Protein AF-A0A397C3E9-F1 (afdb_monomer_lite)

InterPro domains:
  IPR001559 Phosphotriesterase [PF02126] (66-170)
  IPR032466 Metal-dependent hydrolase [SSF51556] (46-168)

Organism: Aphanomyces astaci (NCBI:txid112090)

Structure (mmCIF, N/CA/C/O backbone):
data_AF-A0A397C3E9-F1
#
_entry.id   AF-A0A397C3E9-F1
#
loop_
_atom_site.group_PDB
_atom_site.id
_atom_site.type_symbol
_atom_site.label_atom_id
_atom_site.label_alt_id
_atom_site.label_comp_id
_atom_site.label_asym_id
_atom_site.label_entity_id
_atom_site.label_seq_id
_atom_site.pdbx_PDB_ins_code
_atom_site.Cartn_x
_atom_site.Cartn_y
_atom_site.Cartn_z
_atom_site.occupancy
_atom_site.B_iso_or_equiv
_atom_site.auth_seq_id
_atom_s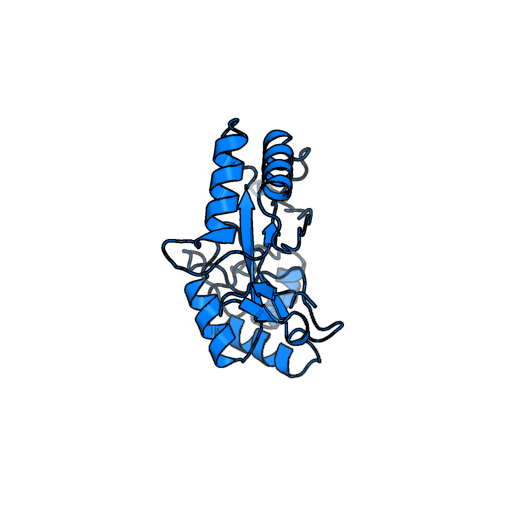ite.auth_comp_id
_atom_site.auth_asym_id
_atom_site.auth_atom_id
_atom_site.pdbx_PDB_model_num
ATOM 1 N N . MET A 1 1 ? -3.680 -29.832 -2.806 1.00 43.31 1 MET A N 1
ATOM 2 C CA . MET A 1 1 ? -4.155 -28.473 -3.138 1.00 43.31 1 MET A CA 1
ATOM 3 C C . MET A 1 1 ? -2.980 -27.540 -2.911 1.00 43.31 1 MET A C 1
ATOM 5 O O . MET A 1 1 ? -2.421 -27.614 -1.823 1.00 43.31 1 MET A O 1
ATOM 9 N N . SER A 1 2 ? -2.520 -26.774 -3.909 1.00 46.44 2 SER A N 1
ATOM 10 C CA . SER A 1 2 ? -1.544 -25.718 -3.612 1.00 46.44 2 SER A CA 1
ATOM 11 C C . SER A 1 2 ? -2.240 -24.726 -2.693 1.00 46.44 2 SER A C 1
ATOM 13 O O . SER A 1 2 ? -3.342 -24.275 -2.992 1.00 46.44 2 SER A O 1
ATOM 15 N N . SER A 1 3 ? -1.660 -24.454 -1.530 1.00 56.62 3 SER A N 1
ATOM 16 C CA . SER A 1 3 ? -2.105 -23.326 -0.728 1.00 56.62 3 SER A CA 1
ATOM 17 C C . SER A 1 3 ? -1.703 -22.074 -1.498 1.00 56.62 3 SER A C 1
ATOM 19 O O . SER A 1 3 ? -0.519 -21.737 -1.531 1.00 56.62 3 SER A O 1
ATOM 21 N N . ASP A 1 4 ? -2.651 -21.432 -2.173 1.00 78.12 4 ASP A N 1
ATOM 22 C CA . ASP A 1 4 ? -2.390 -20.143 -2.804 1.00 78.12 4 ASP A CA 1
ATOM 23 C C . ASP A 1 4 ? -2.021 -19.159 -1.692 1.00 78.12 4 ASP A C 1
ATOM 25 O O . ASP A 1 4 ? -2.816 -18.879 -0.793 1.00 78.12 4 ASP A O 1
ATOM 29 N N . MET A 1 5 ? -0.763 -18.719 -1.698 1.00 84.44 5 MET A N 1
ATOM 30 C CA . MET A 1 5 ? -0.221 -17.809 -0.695 1.00 84.44 5 MET A CA 1
ATOM 31 C C . MET A 1 5 ? -0.285 -16.385 -1.232 1.00 84.44 5 MET A C 1
ATOM 33 O O . MET A 1 5 ? 0.158 -16.119 -2.349 1.00 84.44 5 MET A O 1
ATOM 37 N N . ILE A 1 6 ? -0.781 -15.469 -0.411 1.00 86.00 6 ILE A N 1
ATOM 38 C CA . ILE A 1 6 ? -0.760 -14.032 -0.655 1.00 86.00 6 ILE A CA 1
ATOM 39 C C . ILE A 1 6 ? 0.394 -13.454 0.152 1.00 86.00 6 ILE A C 1
ATOM 41 O O . ILE A 1 6 ? 0.510 -13.691 1.355 1.00 86.00 6 ILE A O 1
ATOM 45 N N . MET A 1 7 ? 1.272 -12.713 -0.515 1.00 90.31 7 MET A N 1
ATOM 46 C CA . MET A 1 7 ? 2.314 -11.975 0.181 1.00 90.31 7 MET A C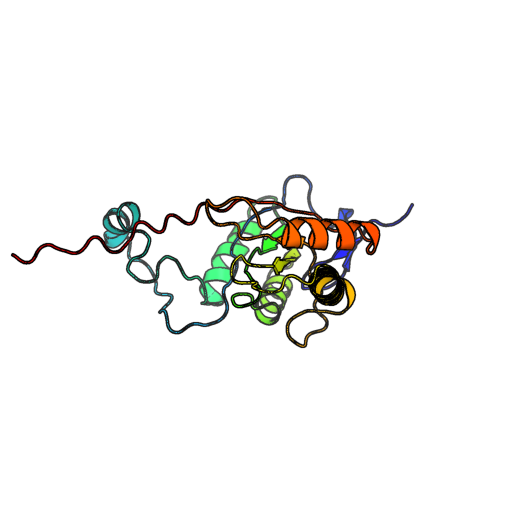A 1
ATOM 47 C C . MET A 1 7 ? 1.703 -10.741 0.842 1.00 90.31 7 MET A C 1
ATOM 49 O O . MET A 1 7 ? 0.850 -10.084 0.257 1.00 90.31 7 MET A O 1
ATOM 53 N N . THR A 1 8 ? 2.116 -10.441 2.066 1.00 94.06 8 THR A N 1
ATOM 54 C CA . THR A 1 8 ? 1.760 -9.213 2.783 1.00 94.06 8 THR A CA 1
ATOM 55 C C . THR A 1 8 ? 3.034 -8.600 3.347 1.00 94.06 8 THR A C 1
ATOM 57 O O . THR A 1 8 ? 4.072 -9.263 3.413 1.00 94.06 8 THR A O 1
ATOM 60 N N . VAL A 1 9 ? 2.963 -7.372 3.856 1.00 95.88 9 VAL A N 1
ATOM 61 C CA . VAL A 1 9 ? 4.094 -6.747 4.561 1.00 95.88 9 VAL A CA 1
ATOM 62 C C . VAL A 1 9 ? 4.544 -7.529 5.808 1.00 95.88 9 VAL A C 1
ATOM 64 O O . VAL A 1 9 ? 5.684 -7.390 6.245 1.00 95.88 9 VAL A O 1
ATOM 67 N N . ARG A 1 10 ? 3.672 -8.387 6.363 1.00 95.31 10 ARG A N 1
ATOM 68 C CA . ARG A 1 10 ? 3.966 -9.291 7.491 1.00 95.31 10 ARG A CA 1
ATOM 69 C C . ARG A 1 10 ? 4.541 -10.644 7.052 1.00 95.31 10 ARG A C 1
ATOM 71 O O . ARG A 1 10 ? 4.975 -11.424 7.894 1.00 95.31 10 ARG A O 1
ATOM 78 N N . GLY A 1 11 ? 4.563 -10.917 5.749 1.00 92.94 11 GLY A N 1
ATOM 79 C CA . GLY A 1 11 ? 4.955 -12.194 5.159 1.00 92.94 11 GLY A CA 1
ATOM 80 C C . GLY A 1 11 ? 3.801 -12.900 4.445 1.00 92.94 11 GLY A C 1
ATOM 81 O O . GLY A 1 11 ? 2.718 -12.342 4.254 1.00 92.94 11 GLY A O 1
ATOM 82 N N . ALA A 1 12 ? 4.057 -14.137 4.020 1.00 90.75 12 ALA A N 1
ATOM 83 C CA . ALA A 1 12 ? 3.097 -14.943 3.279 1.00 90.75 12 ALA A CA 1
ATOM 84 C C . ALA A 1 12 ? 1.956 -15.430 4.183 1.00 90.75 12 ALA A C 1
ATOM 86 O O . ALA A 1 12 ? 2.200 -16.027 5.231 1.00 90.75 12 ALA A O 1
ATOM 87 N N . VAL A 1 13 ? 0.718 -15.256 3.733 1.00 90.81 13 VAL A N 1
ATOM 88 C CA . VAL A 1 13 ? -0.488 -15.797 4.371 1.00 90.81 13 VAL A CA 1
ATOM 89 C C . VAL A 1 13 ? -1.261 -16.644 3.371 1.00 90.81 13 VAL A C 1
ATOM 91 O O . VAL A 1 13 ? -1.179 -16.419 2.166 1.00 90.81 13 VAL A O 1
ATOM 94 N N . ALA A 1 14 ? -2.018 -17.631 3.843 1.00 89.06 14 ALA A N 1
ATOM 95 C CA . ALA A 1 14 ? -2.918 -18.370 2.963 1.00 89.06 14 ALA A CA 1
ATOM 96 C C . ALA A 1 14 ? -4.004 -17.430 2.419 1.00 89.06 14 ALA A C 1
ATOM 98 O O . ALA A 1 14 ? -4.507 -16.582 3.156 1.00 89.06 14 ALA A O 1
ATOM 99 N N . ALA A 1 15 ? -4.424 -17.603 1.165 1.00 85.19 15 ALA A N 1
ATOM 100 C CA . ALA A 1 15 ? -5.490 -16.793 0.572 1.00 85.19 15 ALA A CA 1
ATOM 101 C C . ALA A 1 15 ? -6.800 -16.845 1.381 1.00 85.19 15 ALA A C 1
ATOM 103 O O . ALA A 1 15 ? -7.526 -15.859 1.444 1.00 85.19 15 ALA A O 1
ATOM 104 N N . SER A 1 16 ? -7.060 -17.958 2.077 1.00 86.62 16 SER A N 1
ATOM 105 C CA . SER A 1 16 ? -8.202 -18.125 2.983 1.00 86.62 16 SER A CA 1
ATOM 106 C C . SER A 1 16 ? -8.165 -17.230 4.228 1.00 86.62 16 SER A C 1
ATOM 108 O O . SER A 1 16 ? -9.184 -17.101 4.899 1.00 86.62 16 SER A O 1
ATOM 110 N N . ALA A 1 17 ? -7.015 -16.635 4.565 1.00 88.25 17 ALA A N 1
ATOM 111 C CA . ALA A 1 17 ? -6.914 -15.645 5.639 1.00 88.25 17 ALA A CA 1
ATOM 112 C C . ALA A 1 17 ? -7.526 -14.291 5.232 1.00 88.25 17 ALA A C 1
ATOM 114 O O . ALA A 1 17 ? -7.911 -13.497 6.090 1.00 88.25 17 ALA A O 1
ATOM 115 N N . ILE A 1 18 ? -7.657 -14.027 3.927 1.00 87.38 18 ILE A N 1
ATOM 116 C CA . ILE A 1 18 ? -8.273 -12.805 3.414 1.00 87.38 18 ILE A CA 1
ATOM 117 C C . ILE A 1 18 ? -9.790 -12.988 3.343 1.00 87.38 18 ILE A C 1
ATOM 119 O O . ILE A 1 18 ? -10.292 -13.907 2.694 1.00 87.38 18 ILE A O 1
ATOM 123 N N . LYS A 1 19 ? -10.537 -12.098 4.003 1.00 83.94 19 LYS A N 1
ATOM 124 C CA . LYS A 1 19 ? -12.003 -12.160 4.031 1.00 83.94 19 LYS A CA 1
ATOM 125 C C . LYS A 1 19 ? -12.587 -11.848 2.639 1.00 83.94 19 LYS A C 1
ATOM 127 O O . LYS A 1 19 ? -12.192 -10.850 2.027 1.00 83.94 19 LYS A O 1
ATOM 132 N N . PRO A 1 20 ? -13.558 -12.638 2.136 1.00 69.19 20 PRO A N 1
ATOM 133 C CA . PRO A 1 20 ? -14.264 -12.335 0.890 1.00 69.19 20 PRO A CA 1
ATOM 134 C C . PRO A 1 20 ? -14.940 -10.959 0.948 1.00 69.19 20 PRO A C 1
ATOM 136 O O . PRO A 1 20 ? -15.600 -10.639 1.930 1.00 69.19 20 PRO A O 1
ATOM 139 N N . GLY A 1 21 ? -14.764 -10.134 -0.090 1.00 68.44 21 GLY A N 1
ATOM 140 C CA . GLY A 1 21 ? -15.311 -8.768 -0.135 1.00 68.44 21 GLY A CA 1
ATOM 141 C C . GLY A 1 21 ? -14.626 -7.761 0.802 1.00 68.44 21 GLY A C 1
ATOM 142 O O . GLY A 1 21 ? -15.004 -6.595 0.812 1.00 68.44 21 GLY A O 1
ATOM 143 N N . GLY A 1 22 ? -13.608 -8.189 1.555 1.00 72.50 22 GLY A N 1
ATOM 144 C CA . GLY A 1 22 ? -12.919 -7.398 2.574 1.00 72.50 22 GLY A CA 1
ATOM 145 C C . GLY A 1 22 ? -11.588 -6.780 2.134 1.00 72.50 22 GLY A C 1
ATOM 146 O O . GLY A 1 22 ? -10.725 -6.557 2.988 1.00 72.50 22 GLY A O 1
ATOM 147 N N . ILE A 1 23 ? -11.388 -6.579 0.824 1.00 86.44 23 ILE A N 1
ATOM 148 C CA . ILE A 1 23 ? -10.144 -6.044 0.251 1.00 86.44 23 ILE A CA 1
ATOM 149 C C . ILE A 1 23 ? -10.370 -4.623 -0.265 1.00 86.44 23 ILE A C 1
ATOM 151 O O . ILE A 1 23 ? -11.081 -4.414 -1.250 1.00 86.44 23 ILE A O 1
ATOM 155 N N . LEU A 1 24 ? -9.685 -3.651 0.334 1.00 89.56 24 LEU A N 1
ATOM 156 C CA . LEU A 1 24 ? -9.560 -2.310 -0.230 1.00 89.56 24 LEU A CA 1
ATOM 157 C C . LEU A 1 24 ? -8.404 -2.290 -1.227 1.00 89.56 24 LEU A C 1
ATOM 159 O O . LEU A 1 24 ? -7.244 -2.127 -0.859 1.00 89.56 24 LEU A O 1
ATOM 163 N N . VAL A 1 25 ? -8.735 -2.481 -2.502 1.00 86.88 25 VAL A N 1
ATOM 164 C CA . VAL A 1 25 ? -7.749 -2.769 -3.555 1.00 86.88 25 VAL A CA 1
ATOM 165 C C . VAL A 1 25 ? -6.873 -1.587 -3.968 1.00 86.88 25 VAL A C 1
ATOM 167 O O . VAL A 1 25 ? -5.880 -1.802 -4.643 1.00 86.88 25 VAL A O 1
ATOM 170 N N . HIS A 1 26 ? -7.208 -0.349 -3.612 1.00 87.81 26 HIS A N 1
ATOM 171 C CA . HIS A 1 26 ? -6.452 0.815 -4.076 1.00 87.81 26 HIS A CA 1
ATOM 172 C C . HIS A 1 26 ? -6.460 1.932 -3.039 1.00 87.81 26 HIS A C 1
ATOM 174 O O . HIS A 1 26 ? -7.326 2.808 -3.062 1.00 87.81 26 HIS A O 1
ATOM 180 N N . GLN A 1 27 ? -5.498 1.880 -2.122 1.00 91.44 27 GLN A N 1
ATOM 181 C CA . GLN A 1 27 ? -5.358 2.855 -1.049 1.00 91.44 27 GLN A CA 1
ATOM 182 C C . GLN A 1 27 ? -3.939 3.416 -1.001 1.00 91.44 27 GLN A C 1
ATOM 184 O O . GLN A 1 27 ? -2.969 2.763 -1.382 1.00 91.44 27 GLN A O 1
ATOM 189 N N . ARG A 1 28 ? -3.833 4.647 -0.510 1.00 91.75 28 ARG A N 1
ATOM 190 C CA . ARG A 1 28 ? -2.574 5.254 -0.077 1.00 91.75 28 ARG A CA 1
ATOM 191 C C . ARG A 1 28 ? -2.612 5.291 1.441 1.00 91.75 28 ARG A C 1
ATOM 193 O O . ARG A 1 28 ? -3.223 6.184 2.015 1.00 91.75 28 ARG A O 1
ATOM 200 N N . VAL A 1 29 ? -2.049 4.263 2.065 1.00 93.75 29 VAL A N 1
ATOM 201 C CA . VAL A 1 29 ? -2.172 4.025 3.507 1.00 93.75 29 VAL A CA 1
ATOM 202 C C . VAL A 1 29 ? -1.243 4.938 4.289 1.00 93.75 29 VAL A C 1
ATOM 204 O O . VAL A 1 29 ? -1.668 5.573 5.248 1.00 93.75 29 VAL A O 1
ATOM 207 N N . LEU A 1 30 ? 0.028 4.977 3.896 1.00 93.31 30 LEU A N 1
ATOM 208 C CA . LEU A 1 30 ? 1.028 5.799 4.557 1.00 93.31 30 LEU A CA 1
ATOM 209 C C . LEU A 1 30 ? 2.170 6.103 3.594 1.00 93.31 30 LEU A C 1
ATOM 211 O O . LEU A 1 30 ? 2.831 5.196 3.088 1.00 93.31 30 LEU A O 1
ATOM 215 N N . GLN A 1 31 ? 2.401 7.389 3.387 1.00 92.19 31 GLN A N 1
ATOM 216 C CA . GLN A 1 31 ? 3.540 7.909 2.661 1.00 92.19 31 GLN A CA 1
ATOM 217 C C . GLN A 1 31 ? 4.741 8.043 3.605 1.00 92.19 31 GLN A C 1
ATOM 219 O O . GLN A 1 31 ? 4.607 8.351 4.794 1.00 92.19 31 GLN A O 1
ATOM 224 N N . LYS A 1 32 ? 5.939 7.854 3.060 1.00 91.19 32 LYS A N 1
ATOM 225 C CA . LYS A 1 32 ? 7.203 8.191 3.708 1.00 91.19 32 LYS A CA 1
ATOM 226 C C . LYS A 1 32 ? 7.196 9.647 4.178 1.00 91.19 32 LYS A C 1
ATOM 228 O O . LYS A 1 32 ? 6.581 10.511 3.557 1.00 91.19 32 LYS A O 1
ATOM 233 N N . GLU A 1 33 ? 7.891 9.921 5.276 1.00 87.50 33 GLU A N 1
ATOM 234 C CA . GLU A 1 33 ? 8.006 11.280 5.807 1.00 87.50 33 GLU A CA 1
ATOM 235 C C . GLU A 1 33 ? 8.596 12.228 4.755 1.00 87.50 33 GLU A C 1
ATOM 237 O O . GLU A 1 33 ? 9.610 11.930 4.118 1.00 87.50 33 GLU A O 1
ATOM 242 N N . THR A 1 34 ? 7.935 13.369 4.562 1.00 81.94 34 THR A N 1
ATOM 243 C CA . THR A 1 34 ? 8.359 14.415 3.625 1.00 81.94 34 THR A CA 1
ATOM 244 C C . THR A 1 34 ? 8.465 15.759 4.339 1.00 81.94 34 THR A C 1
ATOM 246 O O . THR A 1 34 ? 8.169 15.879 5.525 1.00 81.94 34 THR A O 1
ATOM 249 N N . THR A 1 35 ? 8.890 16.791 3.612 1.00 78.25 35 THR A N 1
ATOM 250 C CA . THR A 1 35 ? 8.920 18.169 4.118 1.00 78.25 35 THR A CA 1
ATOM 251 C C . THR A 1 35 ? 7.536 18.819 4.185 1.00 78.25 35 THR A C 1
ATOM 253 O O . THR A 1 35 ? 7.398 19.879 4.795 1.00 78.25 35 THR A O 1
ATOM 256 N N . VAL A 1 36 ? 6.515 18.222 3.560 1.00 78.75 36 VAL A N 1
ATOM 257 C CA . VAL A 1 36 ? 5.135 18.711 3.622 1.00 78.75 36 VAL A CA 1
ATOM 258 C C . VAL A 1 36 ? 4.540 18.322 4.969 1.00 78.75 36 VAL A C 1
ATOM 260 O O . VAL A 1 36 ? 4.602 17.161 5.369 1.00 78.75 36 VAL A O 1
ATOM 263 N N . VAL A 1 37 ? 3.959 19.295 5.670 1.00 75.00 37 VAL A N 1
ATOM 264 C CA . VAL A 1 37 ? 3.387 19.058 6.996 1.00 75.00 37 VAL A CA 1
ATOM 265 C C . VAL A 1 37 ? 2.034 18.360 6.855 1.00 75.00 37 VAL A C 1
ATOM 267 O O . VAL A 1 37 ? 1.074 18.945 6.360 1.00 75.00 37 VAL A O 1
ATOM 270 N N . ASP A 1 38 ? 1.968 17.111 7.309 1.00 80.81 38 ASP A N 1
ATOM 271 C CA . ASP A 1 38 ? 0.731 16.345 7.472 1.00 80.81 38 ASP A CA 1
ATOM 272 C C . ASP A 1 38 ? -0.007 16.831 8.736 1.00 80.81 38 ASP A C 1
ATOM 274 O O . ASP A 1 38 ? 0.247 16.355 9.848 1.00 80.81 38 ASP A O 1
ATOM 278 N N . MET A 1 39 ? -0.859 17.850 8.571 1.00 78.69 39 MET A N 1
ATOM 279 C CA . MET A 1 39 ? -1.579 18.528 9.658 1.00 78.69 39 MET A CA 1
ATOM 280 C C . MET A 1 39 ? -3.049 18.132 9.722 1.00 78.69 39 MET A C 1
ATOM 282 O O . MET A 1 39 ? -3.676 17.825 8.703 1.00 78.69 39 MET A O 1
ATOM 286 N N . ASP A 1 40 ? -3.612 18.167 10.930 1.00 82.75 40 ASP A N 1
ATOM 287 C CA . ASP A 1 40 ? -5.050 18.011 11.118 1.00 82.75 40 ASP A CA 1
ATOM 288 C C . ASP A 1 40 ? -5.804 19.123 10.380 1.00 82.75 40 ASP A C 1
ATOM 290 O O . ASP A 1 40 ? -5.437 20.297 10.431 1.00 82.75 40 ASP A O 1
ATOM 294 N N . ILE A 1 41 ? -6.867 18.726 9.684 1.00 86.69 41 ILE A N 1
ATOM 295 C CA . ILE A 1 41 ? -7.729 19.630 8.928 1.00 86.69 41 ILE A CA 1
ATOM 296 C C . ILE A 1 41 ? -8.915 19.981 9.810 1.00 86.69 41 ILE A C 1
ATOM 298 O O . ILE A 1 41 ? -9.667 19.095 10.228 1.00 86.69 41 ILE A O 1
ATOM 302 N N . ALA A 1 42 ? -9.079 21.270 10.091 1.00 89.38 42 ALA A N 1
ATOM 303 C CA . ALA A 1 42 ? -10.194 21.755 10.880 1.00 89.38 42 ALA A CA 1
ATOM 304 C C . ALA A 1 42 ? -11.506 21.667 10.078 1.00 89.38 42 ALA A C 1
ATOM 306 O O . ALA A 1 42 ? -11.512 21.691 8.843 1.00 89.38 42 ALA A O 1
ATOM 307 N N . ALA A 1 43 ? -12.641 21.538 10.767 1.00 92.44 43 ALA A N 1
ATOM 308 C CA . ALA A 1 43 ? -13.932 21.334 10.107 1.00 92.44 43 ALA A CA 1
ATOM 309 C C . ALA A 1 43 ? -14.339 22.545 9.244 1.00 92.44 43 ALA A C 1
ATOM 311 O O . ALA A 1 43 ? -14.956 22.384 8.189 1.00 92.44 43 ALA A O 1
ATOM 312 N N . GLU A 1 44 ? -13.955 23.742 9.678 1.00 92.94 44 GLU A N 1
ATOM 313 C CA . GLU A 1 44 ? -14.133 25.018 8.987 1.00 92.94 44 GLU A CA 1
ATOM 314 C C . GLU A 1 44 ? -13.397 25.088 7.639 1.00 92.94 44 GLU A C 1
ATOM 316 O O . GLU A 1 44 ? -13.887 25.731 6.712 1.00 92.94 44 GLU A O 1
ATOM 321 N N . ASP A 1 45 ? -12.290 24.359 7.482 1.00 91.06 45 ASP A N 1
ATOM 322 C CA . ASP A 1 45 ? -11.479 24.359 6.260 1.00 91.06 45 ASP A CA 1
ATOM 323 C C . ASP A 1 45 ? -12.028 23.416 5.178 1.00 91.06 45 ASP A C 1
ATOM 325 O O . ASP A 1 45 ? -11.600 23.459 4.023 1.00 91.06 45 ASP A O 1
ATOM 329 N N . LEU A 1 46 ? -12.993 22.553 5.520 1.00 92.81 46 LEU A N 1
ATOM 330 C CA . LEU A 1 46 ? -13.485 21.508 4.618 1.00 92.81 46 LEU A CA 1
ATOM 331 C C . LEU A 1 46 ? -14.187 22.059 3.375 1.00 92.81 46 LEU A C 1
ATOM 333 O O . LEU A 1 46 ? -14.208 21.382 2.350 1.00 92.81 46 LEU A O 1
ATOM 337 N N . MET A 1 47 ? -14.799 23.245 3.446 1.00 93.44 47 MET A N 1
ATOM 338 C CA . MET A 1 47 ? -15.408 23.858 2.260 1.00 93.44 47 MET A CA 1
ATOM 339 C C . MET A 1 47 ? -14.340 24.293 1.255 1.00 93.44 47 MET A C 1
ATOM 341 O O . MET A 1 47 ? -14.424 23.911 0.092 1.00 93.44 47 MET A O 1
ATOM 345 N N . GLU A 1 48 ? -13.311 25.001 1.720 1.00 90.50 48 GLU A N 1
ATOM 346 C CA . GLU A 1 48 ? -12.190 25.451 0.889 1.00 90.50 48 GLU A CA 1
ATOM 347 C C . GLU A 1 48 ? -11.421 24.261 0.303 1.00 90.50 48 GLU A C 1
ATOM 349 O O . GLU A 1 48 ? -11.177 24.209 -0.898 1.00 90.50 48 GLU A O 1
ATOM 354 N N . LEU A 1 49 ? -11.132 23.233 1.105 1.00 90.94 49 LEU A N 1
ATOM 355 C CA . LEU A 1 49 ? -10.384 22.057 0.648 1.00 90.94 49 LEU A CA 1
ATOM 356 C C . LEU A 1 49 ? -11.154 21.163 -0.331 1.00 90.94 49 LEU A C 1
ATOM 358 O O . LEU A 1 49 ? -10.538 20.399 -1.072 1.00 90.94 49 LEU A O 1
ATOM 362 N N . ARG A 1 50 ? -12.488 21.250 -0.386 1.00 91.06 50 ARG A N 1
ATOM 363 C CA . ARG A 1 50 ? -13.258 20.596 -1.460 1.00 91.06 50 ARG A CA 1
ATOM 364 C C . ARG A 1 50 ? -13.031 21.274 -2.809 1.00 91.06 50 ARG A C 1
ATOM 366 O O . ARG A 1 50 ? -13.069 20.591 -3.830 1.00 91.06 50 ARG A O 1
ATOM 373 N N . GLU A 1 51 ? -12.792 22.582 -2.814 1.00 92.31 51 GLU A N 1
ATOM 374 C CA . GLU A 1 51 ? -12.491 23.363 -4.020 1.00 92.31 51 GLU A CA 1
ATOM 375 C C . GLU A 1 51 ? -10.989 23.337 -4.352 1.00 92.31 51 GLU A C 1
ATOM 377 O O . GLU A 1 51 ? -10.604 23.276 -5.524 1.00 92.31 51 GLU A O 1
ATOM 382 N N . HIS A 1 52 ? -10.140 23.290 -3.322 1.00 90.44 52 HIS A N 1
ATOM 383 C CA . HIS A 1 52 ? -8.683 23.361 -3.406 1.00 90.44 52 HIS A CA 1
ATOM 384 C C . HIS A 1 52 ? -7.998 22.239 -2.596 1.00 90.44 52 HIS A C 1
ATOM 386 O O . HIS A 1 52 ? -7.271 22.500 -1.639 1.00 90.44 52 HIS A O 1
ATOM 392 N N . PRO A 1 53 ? -8.153 20.960 -2.991 1.00 87.88 53 PRO A N 1
ATOM 393 C CA . PRO A 1 53 ?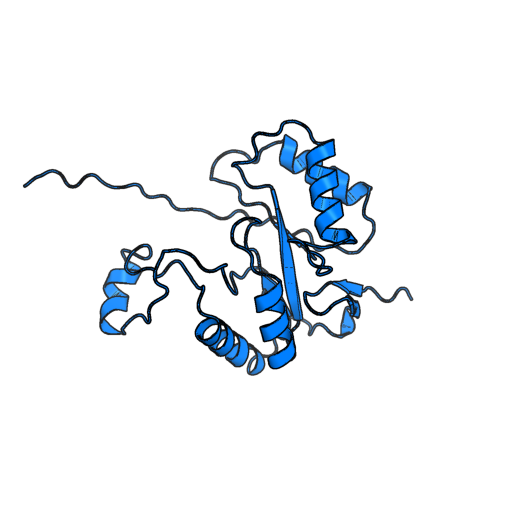 -7.696 19.814 -2.193 1.00 87.88 53 PRO A CA 1
ATOM 394 C C . PRO A 1 53 ? -6.176 19.698 -2.048 1.00 87.88 53 PRO A C 1
ATOM 396 O O . PRO A 1 53 ? -5.713 18.914 -1.225 1.00 87.88 53 PRO A O 1
ATOM 399 N N . ALA A 1 54 ? -5.408 20.436 -2.854 1.00 87.25 54 ALA A N 1
ATOM 400 C CA . ALA A 1 54 ? -3.948 20.471 -2.799 1.00 87.25 54 ALA A CA 1
ATOM 401 C C . ALA A 1 54 ? -3.393 21.410 -1.718 1.00 87.25 54 ALA A C 1
ATOM 403 O O . ALA A 1 54 ? -2.190 21.400 -1.453 1.00 87.25 54 ALA A O 1
ATOM 404 N N . GLU A 1 55 ? -4.244 22.232 -1.114 1.00 84.19 55 GLU A N 1
ATOM 405 C CA . GLU A 1 55 ? -3.833 23.183 -0.093 1.00 84.19 55 GLU A CA 1
ATOM 406 C C . GLU A 1 55 ? -3.695 22.517 1.282 1.00 84.19 55 GLU A C 1
ATOM 408 O O . GLU A 1 55 ? -4.103 21.374 1.499 1.00 84.19 55 GLU A O 1
ATOM 413 N N . LYS A 1 56 ? -3.056 23.231 2.217 1.00 80.88 56 LYS A N 1
ATOM 414 C CA . LYS A 1 56 ? -2.907 22.831 3.630 1.00 80.88 56 LYS A CA 1
ATOM 415 C C . LYS A 1 56 ? -2.311 21.427 3.848 1.00 80.88 56 LYS A C 1
ATOM 417 O O . LYS A 1 56 ? -2.556 20.806 4.873 1.00 80.88 56 LYS A O 1
ATOM 422 N N . GLY A 1 57 ? -1.528 20.916 2.893 1.00 78.69 57 GLY A N 1
ATOM 423 C CA . GLY A 1 57 ? -0.892 19.597 3.004 1.00 78.69 57 GLY A CA 1
ATOM 424 C C . GLY A 1 57 ? -1.857 18.406 2.910 1.00 78.69 57 GLY A C 1
ATOM 425 O O . GLY A 1 57 ? -1.433 17.279 3.136 1.00 78.69 57 GLY A O 1
ATOM 426 N N . ASN A 1 58 ? -3.121 18.616 2.515 1.00 85.19 58 ASN A N 1
ATOM 427 C CA . ASN A 1 58 ? -4.192 17.603 2.506 1.00 85.19 58 ASN A CA 1
ATOM 428 C C . ASN A 1 58 ? -3.943 16.397 1.567 1.00 85.19 58 ASN A C 1
ATOM 430 O O . ASN A 1 58 ? -4.665 15.404 1.609 1.00 85.19 58 ASN A O 1
ATOM 434 N N . LEU A 1 59 ? -2.917 16.452 0.715 1.00 84.25 59 LEU A N 1
ATOM 435 C CA . LEU A 1 59 ? -2.554 15.356 -0.192 1.00 84.25 59 LEU A CA 1
ATOM 436 C C . LEU A 1 59 ? -1.510 14.390 0.377 1.00 84.25 59 LEU A C 1
ATOM 438 O O . LEU A 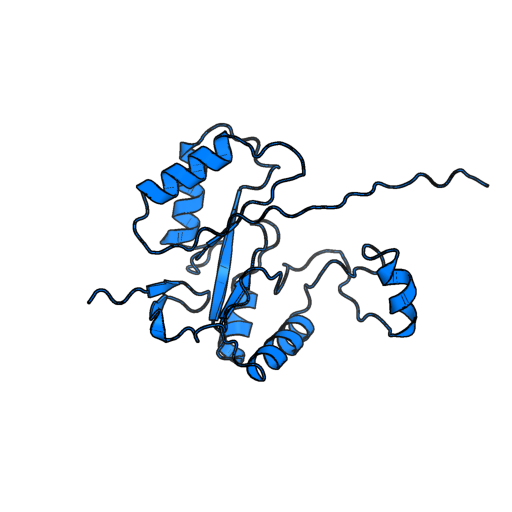1 59 ? -1.142 13.441 -0.316 1.00 84.25 59 LEU A O 1
ATOM 442 N N . VAL A 1 60 ? -1.015 14.631 1.592 1.00 87.12 60 VAL A N 1
ATOM 443 C CA . VAL A 1 60 ? 0.039 13.826 2.215 1.00 87.12 60 VAL A CA 1
ATOM 444 C C . VAL A 1 60 ? -0.485 13.217 3.507 1.00 87.12 60 VAL A C 1
ATOM 446 O O . VAL A 1 60 ? -0.941 13.931 4.392 1.00 87.12 60 VAL A O 1
ATOM 449 N N . LEU A 1 61 ? -0.373 11.894 3.617 1.00 90.06 61 LEU A N 1
ATOM 450 C CA . LEU A 1 61 ? -0.602 11.153 4.854 1.00 90.06 61 LEU A CA 1
ATOM 451 C C . LEU A 1 61 ? 0.702 10.453 5.236 1.00 90.06 61 LEU A C 1
ATOM 453 O O . LEU A 1 61 ? 0.977 9.355 4.761 1.00 90.06 61 LEU A O 1
ATOM 457 N N . SER A 1 62 ? 1.524 11.102 6.057 1.00 91.75 62 SER A N 1
ATOM 458 C CA . SER A 1 62 ? 2.817 10.586 6.531 1.00 91.75 62 SER A CA 1
ATOM 459 C C . SER A 1 62 ? 2.875 10.372 8.045 1.00 91.75 62 SER A C 1
ATOM 461 O O . SER A 1 62 ? 3.845 9.807 8.554 1.00 91.75 62 SER A O 1
ATOM 463 N N . ASN A 1 63 ? 1.856 10.796 8.791 1.00 90.69 63 ASN A N 1
ATOM 464 C CA . ASN A 1 63 ? 1.726 10.622 10.231 1.00 90.69 63 ASN A CA 1
ATOM 465 C C . ASN A 1 63 ? 1.187 9.220 10.568 1.00 90.69 63 ASN A C 1
ATOM 467 O O . ASN A 1 63 ? 0.061 8.866 10.214 1.00 90.69 63 ASN A O 1
ATOM 471 N N . GLU A 1 64 ? 1.982 8.429 11.301 1.00 90.56 64 GLU A N 1
ATOM 472 C CA . GLU A 1 64 ? 1.648 7.030 11.631 1.00 90.56 64 GLU A CA 1
ATOM 473 C C . GLU A 1 64 ? 0.363 6.936 12.442 1.00 90.56 64 GLU A C 1
ATOM 475 O O . GLU A 1 64 ? -0.490 6.105 12.164 1.00 90.56 64 GLU A O 1
ATOM 480 N N . THR A 1 65 ? 0.211 7.814 13.432 1.00 90.50 65 THR A N 1
ATOM 481 C CA . THR A 1 65 ? -0.920 7.801 14.359 1.00 90.50 65 THR A CA 1
ATOM 482 C C . THR A 1 65 ? -2.230 8.073 13.628 1.00 90.50 65 THR A C 1
ATOM 484 O O . THR A 1 65 ? -3.258 7.483 13.959 1.00 90.50 65 THR A O 1
ATOM 487 N N . ARG A 1 66 ? -2.209 8.950 12.618 1.00 89.31 66 ARG A N 1
ATOM 488 C CA . ARG A 1 66 ? -3.387 9.240 11.790 1.00 89.31 66 ARG A CA 1
ATOM 489 C C . ARG A 1 66 ? -3.745 8.052 10.905 1.00 89.31 66 ARG A C 1
ATOM 491 O O . ARG A 1 66 ? -4.888 7.605 10.947 1.00 89.31 66 ARG A O 1
ATOM 498 N N . ALA A 1 67 ? -2.768 7.509 10.179 1.00 92.38 67 ALA A N 1
ATOM 499 C CA . ALA A 1 67 ? -2.971 6.321 9.352 1.00 92.38 67 ALA A CA 1
ATOM 500 C C . ALA A 1 67 ? -3.478 5.134 10.189 1.00 92.38 67 ALA A C 1
ATOM 502 O O . ALA A 1 67 ? -4.450 4.482 9.813 1.00 92.38 67 ALA A O 1
ATOM 503 N N . TYR A 1 68 ? -2.890 4.916 11.369 1.00 93.12 68 TYR A N 1
ATOM 504 C CA . TYR A 1 68 ? -3.303 3.885 12.317 1.00 93.12 68 TYR A CA 1
ATOM 505 C C . TYR A 1 68 ? -4.775 4.025 12.711 1.00 93.12 68 TYR A C 1
ATOM 507 O O . TYR A 1 68 ? -5.515 3.051 12.641 1.00 93.12 68 TYR A O 1
ATOM 515 N N . ARG A 1 69 ? -5.229 5.231 13.084 1.00 91.44 69 ARG A N 1
ATOM 516 C CA . ARG A 1 69 ? -6.631 5.473 13.478 1.00 91.44 69 ARG A CA 1
ATOM 517 C C . ARG A 1 69 ? -7.619 5.183 12.349 1.00 91.44 69 ARG A C 1
ATOM 519 O O . ARG A 1 69 ? -8.692 4.645 12.608 1.00 91.44 69 ARG A O 1
ATOM 526 N N . GLU A 1 70 ? -7.283 5.527 11.106 1.00 90.19 70 GLU A N 1
ATOM 527 C CA . GLU A 1 70 ? -8.147 5.216 9.959 1.00 90.19 70 GLU A CA 1
ATOM 528 C C . GLU A 1 70 ? -8.167 3.713 9.649 1.00 90.19 70 GLU A C 1
ATOM 530 O O . GLU A 1 70 ? -9.230 3.147 9.391 1.00 90.19 70 GLU A O 1
ATOM 535 N N . LEU A 1 71 ? -7.022 3.033 9.747 1.00 91.31 71 LEU A N 1
ATOM 536 C CA . LEU A 1 71 ? -6.951 1.578 9.596 1.00 91.31 71 LEU A CA 1
ATOM 537 C C . LEU A 1 71 ? -7.674 0.836 10.730 1.00 91.31 71 LEU A C 1
ATOM 539 O O . LEU A 1 71 ? -8.313 -0.182 10.484 1.00 91.31 71 LEU A O 1
ATOM 543 N N . GLU A 1 72 ? -7.629 1.344 11.960 1.00 91.12 72 GLU A N 1
ATOM 544 C CA . GLU A 1 72 ? -8.356 0.770 13.095 1.00 91.12 72 GLU A CA 1
ATOM 545 C C . GLU A 1 72 ? -9.866 0.770 12.832 1.00 91.12 72 GLU A C 1
ATOM 547 O O . GLU A 1 72 ? -10.541 -0.224 13.100 1.00 91.12 72 GLU A O 1
ATOM 552 N N . ARG A 1 73 ? -10.402 1.817 12.192 1.00 88.12 73 ARG A N 1
ATOM 553 C CA . ARG A 1 73 ? -11.811 1.844 11.765 1.00 88.12 73 ARG A CA 1
ATOM 554 C C . ARG A 1 73 ? 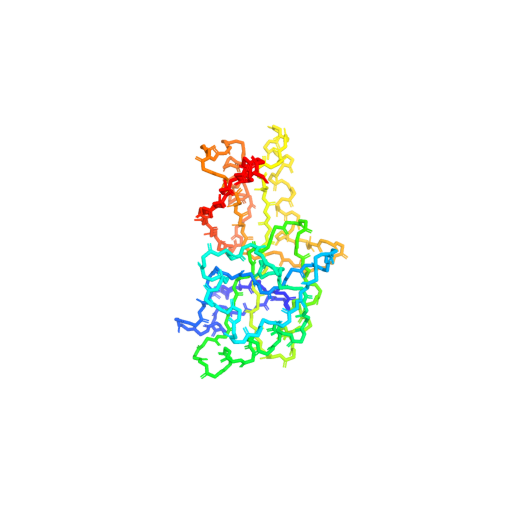-12.132 0.770 10.732 1.00 88.12 73 ARG A C 1
ATOM 556 O O . ARG A 1 73 ? -13.266 0.296 10.708 1.00 88.12 73 ARG A O 1
ATOM 563 N N . LEU A 1 74 ? -11.162 0.343 9.918 1.00 82.88 74 LEU A N 1
ATOM 564 C CA . LEU A 1 74 ? -11.376 -0.765 8.985 1.00 82.88 74 LEU A CA 1
ATOM 565 C C . LEU A 1 74 ? -11.631 -2.088 9.702 1.00 82.88 74 LEU A C 1
ATOM 567 O O . LEU A 1 74 ? -12.381 -2.902 9.177 1.00 82.88 74 LEU A O 1
ATOM 571 N N . SER A 1 75 ? -11.086 -2.284 10.907 1.00 69.62 75 SER A N 1
ATOM 572 C CA . SER A 1 75 ? -11.358 -3.486 11.708 1.00 69.62 75 SER A CA 1
ATOM 573 C C . SER A 1 75 ? -12.833 -3.609 12.125 1.00 69.62 75 SER A C 1
ATOM 575 O O . SER A 1 75 ? -13.317 -4.716 12.364 1.00 69.62 75 SER A O 1
ATOM 577 N N . LEU A 1 76 ? -13.563 -2.485 12.167 1.00 76.00 76 LEU A N 1
ATOM 578 C CA . LEU A 1 76 ? -14.993 -2.433 12.490 1.00 76.00 76 LEU A CA 1
ATOM 579 C C . LEU A 1 76 ? -15.883 -2.808 11.299 1.00 76.00 76 LEU A C 1
ATOM 581 O O . LEU A 1 76 ? -17.046 -3.169 11.481 1.00 76.00 76 LEU A O 1
ATOM 585 N N . VAL A 1 77 ? -15.351 -2.733 10.079 1.00 74.06 77 VAL A N 1
ATOM 586 C CA . VAL A 1 77 ? -16.006 -3.221 8.863 1.00 74.06 77 VAL A CA 1
ATOM 587 C C . VAL A 1 77 ? -15.444 -4.599 8.516 1.00 74.06 77 VAL A C 1
ATOM 589 O O . VAL A 1 77 ? -14.366 -4.985 8.947 1.00 74.06 77 VAL A O 1
ATOM 592 N N . GLN A 1 78 ? -16.166 -5.406 7.737 1.00 76.75 78 GLN A N 1
ATOM 593 C CA . GLN A 1 78 ? -15.762 -6.790 7.421 1.00 76.75 78 GLN A CA 1
ATOM 594 C C . GLN A 1 78 ? -14.478 -6.908 6.557 1.00 76.75 78 GLN A C 1
ATOM 596 O O . GLN A 1 78 ? -14.187 -7.980 6.028 1.00 76.75 78 GLN A O 1
ATOM 601 N N . SER A 1 79 ? -13.692 -5.834 6.430 1.00 84.69 79 SER A N 1
ATOM 602 C CA . SER A 1 79 ? -12.430 -5.788 5.696 1.00 84.69 79 SER A CA 1
ATOM 603 C C . SER A 1 79 ? -11.244 -6.094 6.599 1.00 84.69 79 SER A C 1
ATOM 605 O O . SER A 1 79 ? -11.124 -5.558 7.692 1.00 84.69 79 SER A O 1
ATOM 607 N N . ASN A 1 80 ? -10.343 -6.957 6.134 1.00 90.06 80 ASN A N 1
ATOM 608 C CA . ASN A 1 80 ? -9.084 -7.249 6.824 1.00 90.06 80 ASN A CA 1
ATOM 609 C C . ASN A 1 80 ? -7.863 -7.120 5.909 1.00 90.06 80 ASN A C 1
ATOM 611 O O . ASN A 1 80 ? -6.767 -7.520 6.300 1.00 90.06 80 ASN A O 1
ATOM 615 N N . CYS A 1 81 ? -8.049 -6.598 4.693 1.00 91.31 81 CYS A N 1
ATOM 616 C CA . CYS A 1 81 ? -7.008 -6.525 3.685 1.00 91.31 81 CYS A CA 1
ATOM 617 C C . CYS A 1 81 ? -7.014 -5.176 2.959 1.00 91.31 81 CYS A C 1
ATOM 619 O O . CYS A 1 81 ? -8.059 -4.697 2.515 1.00 91.31 81 CYS A O 1
ATOM 621 N N . VAL A 1 82 ? -5.838 -4.569 2.820 1.00 93.06 82 VAL A N 1
ATOM 622 C CA . VAL A 1 82 ? -5.640 -3.285 2.143 1.00 93.06 82 VAL A CA 1
ATOM 623 C C . VAL A 1 82 ? -4.452 -3.394 1.201 1.00 93.06 82 VAL A C 1
ATOM 625 O O . VAL A 1 82 ? -3.417 -3.949 1.559 1.00 93.06 82 VAL A O 1
ATOM 628 N N . VAL A 1 83 ? -4.586 -2.849 -0.002 1.00 92.69 83 VAL A N 1
ATOM 629 C CA . VAL A 1 83 ? -3.480 -2.721 -0.952 1.00 92.69 83 VAL A CA 1
ATOM 630 C C . VAL A 1 83 ? -2.965 -1.287 -0.902 1.00 92.69 83 VAL A C 1
ATOM 632 O O . VAL A 1 83 ? -3.693 -0.354 -1.248 1.00 92.69 83 VAL A O 1
ATOM 635 N N . ASP A 1 84 ? -1.713 -1.127 -0.477 1.00 94.06 84 ASP A N 1
ATOM 636 C CA . ASP A 1 84 ? -0.999 0.145 -0.505 1.00 94.06 84 ASP A CA 1
ATOM 637 C C . ASP A 1 84 ? -0.283 0.327 -1.850 1.00 94.06 84 ASP A C 1
ATOM 639 O O . ASP A 1 84 ? 0.562 -0.483 -2.247 1.00 94.06 84 ASP A O 1
ATOM 643 N N . ILE A 1 85 ? -0.644 1.397 -2.556 1.00 91.25 85 ILE A N 1
ATOM 644 C CA . ILE A 1 85 ? -0.200 1.686 -3.928 1.00 91.25 85 ILE A CA 1
ATOM 645 C C . ILE A 1 85 ? 0.839 2.814 -4.008 1.00 91.25 85 ILE A C 1
ATOM 647 O O . ILE A 1 85 ? 0.950 3.488 -5.037 1.00 91.25 85 ILE A O 1
ATOM 651 N N . HIS A 1 86 ? 1.583 3.082 -2.931 1.00 90.12 86 HIS A N 1
ATOM 652 C CA . HIS A 1 86 ? 2.638 4.092 -2.996 1.00 90.12 86 HIS A CA 1
ATOM 653 C C . HIS A 1 86 ? 3.748 3.696 -3.972 1.00 90.12 86 HIS A C 1
ATOM 655 O O . HIS A 1 86 ? 4.127 2.530 -4.097 1.00 90.12 86 HIS A O 1
ATOM 661 N N . GLY A 1 87 ? 4.263 4.711 -4.672 1.00 85.56 87 GLY A N 1
ATOM 662 C CA . GLY A 1 87 ? 5.399 4.554 -5.573 1.00 85.56 87 GLY A CA 1
ATOM 663 C C . GLY A 1 87 ? 6.678 4.226 -4.804 1.00 85.56 87 GLY A C 1
ATOM 664 O O . GLY A 1 87 ? 6.741 4.407 -3.586 1.00 85.56 87 GLY A O 1
ATOM 665 N N . ARG A 1 88 ? 7.722 3.786 -5.509 1.00 86.31 88 ARG A N 1
ATOM 666 C CA . ARG A 1 88 ? 9.016 3.440 -4.893 1.00 86.31 88 ARG A CA 1
ATOM 667 C C . ARG A 1 88 ? 9.596 4.575 -4.036 1.00 86.31 88 ARG A C 1
ATOM 669 O O . ARG A 1 88 ? 10.131 4.303 -2.968 1.00 86.31 88 ARG A O 1
ATOM 676 N N . ASP A 1 89 ? 9.451 5.822 -4.472 1.00 86.06 89 ASP A N 1
ATOM 677 C CA . ASP A 1 89 ? 10.010 6.983 -3.764 1.00 86.06 89 ASP A CA 1
ATOM 678 C C . ASP A 1 89 ? 9.176 7.412 -2.544 1.00 86.06 89 ASP A C 1
ATOM 680 O O . ASP A 1 89 ? 9.663 8.109 -1.653 1.00 86.06 89 ASP A O 1
ATOM 684 N N . GLU A 1 90 ? 7.914 6.985 -2.496 1.00 89.19 90 GLU A N 1
ATOM 685 C CA . GLU A 1 90 ? 6.917 7.425 -1.518 1.00 89.19 90 GLU A CA 1
ATOM 686 C C . GLU A 1 90 ? 6.575 6.353 -0.477 1.00 89.19 90 GLU A C 1
ATOM 688 O O . GLU A 1 90 ? 5.987 6.683 0.549 1.00 89.19 90 GLU A O 1
ATOM 693 N N . ARG A 1 91 ? 6.894 5.080 -0.723 1.00 91.69 91 ARG A N 1
ATOM 694 C CA . ARG A 1 91 ? 6.505 3.967 0.154 1.00 91.69 91 ARG A CA 1
ATOM 695 C C . ARG A 1 91 ? 7.365 3.887 1.420 1.00 91.69 91 ARG A C 1
ATOM 697 O O . ARG A 1 91 ? 8.562 4.172 1.401 1.00 91.69 91 ARG A O 1
ATOM 704 N N . ASP A 1 92 ? 6.757 3.423 2.510 1.00 94.56 92 ASP A N 1
ATOM 705 C CA . ASP A 1 92 ? 7.452 3.071 3.755 1.00 94.56 92 ASP A CA 1
ATOM 706 C C . ASP A 1 92 ? 6.963 1.717 4.289 1.00 94.56 92 ASP A C 1
ATOM 708 O O . ASP A 1 92 ? 6.055 1.604 5.115 1.00 94.56 92 ASP A O 1
ATOM 712 N N . VAL A 1 93 ? 7.578 0.648 3.788 1.00 95.44 93 VAL A N 1
ATOM 713 C CA . VAL A 1 93 ? 7.147 -0.732 4.057 1.00 95.44 93 VAL A CA 1
ATOM 714 C C . VAL A 1 93 ? 7.387 -1.170 5.503 1.00 95.44 93 VAL A C 1
ATOM 716 O O . VAL A 1 93 ? 6.689 -2.054 6.002 1.00 95.44 93 VAL A O 1
ATOM 719 N N . VAL A 1 94 ? 8.332 -0.536 6.204 1.00 95.94 94 VAL A N 1
ATOM 720 C CA . VAL A 1 94 ? 8.646 -0.838 7.607 1.00 95.94 94 VAL A CA 1
ATOM 721 C C . VAL A 1 94 ? 7.538 -0.315 8.514 1.00 95.94 94 VAL A C 1
ATOM 723 O O . VAL A 1 94 ? 7.052 -1.052 9.377 1.00 95.94 94 VAL A O 1
ATOM 726 N N . ARG A 1 95 ? 7.094 0.929 8.300 1.00 95.50 95 ARG A N 1
ATOM 727 C CA . ARG A 1 95 ? 5.982 1.511 9.065 1.00 95.50 95 ARG A CA 1
ATOM 728 C C . ARG A 1 95 ? 4.655 0.838 8.726 1.00 95.50 95 ARG A C 1
ATOM 730 O O . ARG A 1 95 ? 3.882 0.544 9.636 1.00 95.50 95 ARG A O 1
ATOM 737 N N . LEU A 1 96 ? 4.435 0.478 7.457 1.00 96.00 96 LEU A N 1
ATOM 738 C CA . LEU A 1 96 ? 3.281 -0.340 7.063 1.00 96.00 96 LEU A CA 1
ATOM 739 C C . LEU A 1 96 ? 3.260 -1.686 7.796 1.00 96.00 96 LEU A C 1
ATOM 741 O O . LEU A 1 96 ? 2.217 -2.076 8.319 1.00 96.00 96 LEU A O 1
ATOM 745 N N . LYS A 1 97 ? 4.401 -2.384 7.883 1.00 96.69 97 LYS A N 1
ATOM 746 C CA . LYS A 1 97 ? 4.501 -3.648 8.624 1.00 96.69 97 LYS A CA 1
ATOM 747 C C . LYS A 1 97 ? 4.161 -3.469 10.100 1.00 96.69 97 LYS A C 1
ATOM 749 O O . LYS A 1 97 ? 3.363 -4.244 10.620 1.00 96.69 97 LYS A O 1
ATOM 754 N N . ARG A 1 98 ? 4.708 -2.439 10.751 1.00 95.62 98 ARG A N 1
ATOM 755 C CA . ARG A 1 98 ? 4.433 -2.162 12.168 1.00 95.62 98 ARG A CA 1
ATOM 756 C C . ARG A 1 98 ? 2.938 -1.961 12.428 1.00 95.62 98 ARG A C 1
ATOM 758 O O . ARG A 1 98 ? 2.392 -2.594 13.327 1.00 95.62 98 ARG A O 1
ATOM 765 N N . MET A 1 99 ? 2.266 -1.140 11.619 1.00 95.00 99 MET A N 1
ATOM 766 C CA . MET A 1 99 ? 0.819 -0.922 11.753 1.00 95.00 99 MET A CA 1
ATOM 767 C C . MET A 1 99 ? 0.016 -2.196 11.459 1.00 95.00 99 MET A C 1
ATOM 769 O O . MET A 1 99 ? -0.924 -2.514 12.184 1.00 95.00 99 MET A O 1
ATOM 773 N N . ALA A 1 100 ? 0.402 -2.954 10.428 1.00 94.88 100 ALA A N 1
ATOM 774 C CA . ALA A 1 100 ? -0.243 -4.222 10.091 1.00 94.88 100 ALA A CA 1
ATOM 775 C C . ALA A 1 100 ? -0.149 -5.245 11.235 1.00 94.88 100 ALA A C 1
ATOM 777 O O . ALA A 1 100 ? -1.089 -6.004 11.458 1.00 94.88 100 ALA A O 1
ATOM 778 N N . GLU A 1 101 ? 0.979 -5.284 11.950 1.00 95.06 101 GLU A N 1
ATOM 779 C CA . GLU A 1 101 ? 1.183 -6.166 13.105 1.00 95.06 101 GLU A CA 1
ATOM 780 C C . GLU A 1 101 ? 0.327 -5.745 14.298 1.00 95.06 101 GLU A C 1
ATOM 782 O O . GLU A 1 101 ? -0.297 -6.599 14.920 1.00 95.06 101 GLU A O 1
ATOM 787 N N . GLN A 1 102 ? 0.251 -4.444 14.583 1.00 94.00 102 GLN A N 1
ATOM 788 C CA . GLN A 1 102 ? -0.538 -3.916 15.699 1.00 94.00 102 GLN A CA 1
ATOM 789 C C . GLN A 1 102 ? -2.051 -4.104 15.506 1.00 94.00 102 GLN A C 1
ATOM 791 O O . GLN A 1 102 ? -2.752 -4.395 16.470 1.00 94.00 102 GLN A O 1
ATOM 796 N N . LEU A 1 103 ? -2.547 -3.954 14.273 1.00 91.75 103 LEU A N 1
ATOM 797 C CA . LEU A 1 103 ? -3.980 -4.015 13.949 1.00 91.75 103 LEU A CA 1
ATOM 798 C C . LEU A 1 103 ? -4.464 -5.398 13.494 1.00 91.75 103 LEU A C 1
ATOM 800 O O . LEU A 1 103 ? -5.634 -5.557 13.157 1.00 91.75 103 LEU A O 1
ATOM 804 N N . ASP A 1 104 ? -3.563 -6.377 13.417 1.00 91.12 104 ASP A N 1
ATOM 805 C CA . ASP A 1 104 ? -3.801 -7.671 12.770 1.00 91.12 104 ASP A CA 1
ATOM 806 C C . ASP A 1 104 ? -4.430 -7.559 11.361 1.00 91.12 104 ASP A C 1
ATOM 808 O O . ASP A 1 104 ? -5.304 -8.327 10.958 1.00 91.12 104 ASP A O 1
ATOM 812 N N . LEU A 1 105 ? -3.956 -6.592 10.571 1.00 91.94 105 LEU A N 1
ATOM 813 C CA . LEU A 1 105 ? -4.421 -6.340 9.204 1.00 91.94 105 LEU A CA 1
ATOM 814 C C . LEU A 1 105 ? -3.470 -6.932 8.163 1.00 91.94 105 LEU A C 1
ATOM 816 O O . LEU A 1 105 ? -2.256 -7.038 8.356 1.00 91.94 105 LEU A O 1
ATOM 820 N N . HIS A 1 106 ? -4.005 -7.327 7.014 1.00 93.50 106 HIS A N 1
ATOM 821 C CA . HIS A 1 106 ? -3.198 -7.717 5.863 1.00 93.50 106 HIS A CA 1
ATOM 822 C C . HIS A 1 106 ? -2.973 -6.496 4.974 1.00 93.50 106 HIS A C 1
ATOM 824 O O . HIS A 1 106 ? -3.904 -5.998 4.353 1.00 93.50 106 HIS A O 1
ATOM 830 N N . ILE A 1 107 ? -1.736 -6.005 4.904 1.00 95.12 107 ILE A N 1
ATOM 831 C CA . ILE A 1 107 ? -1.374 -4.935 3.969 1.00 95.12 107 ILE A CA 1
ATOM 832 C C . ILE A 1 107 ? -0.525 -5.533 2.850 1.00 95.12 107 ILE A C 1
ATOM 834 O O . ILE A 1 107 ? 0.493 -6.176 3.111 1.00 95.12 107 ILE A O 1
ATOM 838 N N . LEU A 1 108 ? -0.958 -5.338 1.609 1.00 94.19 108 LEU A N 1
ATOM 839 C CA . LEU A 1 108 ? -0.254 -5.722 0.390 1.00 94.19 108 LEU A CA 1
ATOM 840 C C . LEU A 1 108 ? 0.463 -4.478 -0.121 1.00 94.19 108 LEU A C 1
ATOM 842 O O . LEU A 1 108 ? -0.189 -3.520 -0.526 1.00 94.19 108 LEU A O 1
ATOM 846 N N . ALA A 1 109 ? 1.792 -4.479 -0.090 1.00 94.25 109 ALA A N 1
ATOM 847 C CA . ALA A 1 109 ? 2.575 -3.353 -0.583 1.00 94.25 109 ALA A CA 1
ATOM 848 C C . ALA A 1 109 ? 2.853 -3.492 -2.084 1.00 94.25 109 ALA A C 1
ATOM 850 O O . ALA A 1 109 ? 3.055 -4.602 -2.594 1.00 94.25 109 ALA A O 1
ATOM 851 N N . SER A 1 110 ? 2.885 -2.362 -2.786 1.00 91.88 110 SER A N 1
ATOM 852 C CA . SER A 1 110 ? 3.175 -2.336 -4.216 1.00 91.88 110 SER A CA 1
ATOM 853 C C . SER A 1 110 ? 4.659 -2.118 -4.542 1.00 91.88 110 SER A C 1
ATOM 855 O O . SER A 1 110 ? 5.416 -1.466 -3.819 1.00 91.88 110 SER A O 1
ATOM 857 N N . THR A 1 111 ? 5.072 -2.661 -5.683 1.00 89.94 111 THR A N 1
ATOM 858 C CA . THR A 1 111 ? 6.230 -2.191 -6.445 1.00 89.94 111 THR A CA 1
ATOM 859 C C . THR A 1 111 ? 5.740 -1.465 -7.690 1.00 89.94 111 THR A C 1
ATOM 861 O O . THR A 1 111 ? 4.632 -1.717 -8.160 1.00 89.94 111 THR A O 1
ATOM 864 N N . SER A 1 112 ? 6.535 -0.544 -8.218 1.00 85.38 112 SER A N 1
ATOM 865 C CA . SER A 1 112 ? 6.119 0.318 -9.319 1.00 85.38 112 SER A CA 1
ATOM 866 C C . SER A 1 112 ? 7.262 0.670 -10.256 1.00 85.38 112 SER A C 1
ATOM 868 O O . SER A 1 112 ? 8.436 0.655 -9.881 1.00 85.38 112 SER A O 1
ATOM 870 N N . LEU A 1 113 ? 6.871 0.982 -11.491 1.00 80.38 113 LEU A N 1
ATOM 871 C CA . LEU A 1 113 ? 7.665 1.711 -12.470 1.00 80.38 113 LEU A CA 1
ATOM 872 C C . LEU A 1 113 ? 6.881 2.984 -12.793 1.00 80.38 113 LEU A C 1
ATOM 874 O O . LEU A 1 113 ? 5.766 2.903 -13.315 1.00 80.38 113 LEU A O 1
ATOM 878 N N . ASP A 1 114 ? 7.436 4.139 -12.443 1.00 69.69 114 ASP A N 1
ATOM 879 C CA . ASP A 1 114 ? 6.773 5.431 -12.622 1.00 69.69 114 ASP A CA 1
ATOM 880 C C . ASP A 1 114 ? 7.138 6.058 -13.976 1.00 69.69 114 ASP A C 1
ATOM 882 O O . ASP A 1 114 ? 8.155 5.713 -14.580 1.00 69.69 114 ASP A O 1
ATOM 886 N N . ASP A 1 115 ? 6.333 7.009 -14.455 1.00 62.09 115 ASP A N 1
ATOM 887 C CA . ASP A 1 115 ? 6.555 7.698 -15.739 1.00 62.09 115 ASP A CA 1
ATOM 888 C C . ASP A 1 115 ? 7.879 8.487 -15.810 1.00 62.09 115 ASP A C 1
ATOM 890 O O . ASP A 1 115 ? 8.352 8.812 -16.898 1.00 62.09 115 ASP A O 1
ATOM 894 N N . THR A 1 116 ? 8.511 8.769 -14.669 1.00 63.56 116 THR A N 1
ATOM 895 C CA . THR A 1 116 ? 9.865 9.345 -14.596 1.00 63.56 116 THR A CA 1
ATOM 896 C C . THR A 1 116 ? 10.959 8.343 -14.972 1.00 63.56 116 THR A C 1
ATOM 898 O O . THR A 1 116 ? 12.118 8.728 -15.127 1.00 63.56 116 THR A O 1
ATOM 901 N N . THR A 1 117 ? 10.616 7.064 -15.148 1.00 68.50 117 THR A N 1
ATOM 902 C CA . THR A 1 117 ? 11.544 6.023 -15.587 1.00 68.50 117 THR A CA 1
ATOM 903 C C . THR A 1 117 ? 11.970 6.291 -17.029 1.00 68.50 117 THR A C 1
ATOM 905 O O . THR A 1 117 ? 11.253 5.993 -17.983 1.00 68.50 117 THR A O 1
ATOM 908 N N . THR A 1 118 ? 13.173 6.837 -17.192 1.00 67.50 118 THR A N 1
ATOM 909 C CA . THR A 1 118 ? 13.782 7.124 -18.501 1.00 67.50 118 THR A CA 1
ATOM 910 C C . THR A 1 118 ? 14.471 5.912 -19.126 1.00 67.50 118 THR A C 1
ATOM 912 O O . THR A 1 118 ? 14.862 5.960 -20.292 1.00 67.50 118 THR A O 1
ATOM 915 N N . SER A 1 119 ? 14.622 4.819 -18.370 1.00 73.94 119 SER A N 1
ATOM 916 C CA . SER A 1 119 ? 15.240 3.593 -18.869 1.00 73.94 119 SER A CA 1
ATOM 917 C C . SER A 1 119 ? 14.421 2.983 -20.005 1.00 73.94 119 SER A C 1
ATOM 919 O O . SER A 1 119 ? 13.214 2.767 -19.890 1.00 73.94 119 SER A O 1
ATOM 921 N N . THR A 1 120 ? 15.102 2.658 -21.100 1.00 78.38 120 THR A N 1
ATOM 922 C CA . THR A 1 120 ? 14.542 1.924 -22.241 1.00 78.38 120 THR A CA 1
ATOM 923 C C . THR A 1 120 ? 14.819 0.421 -22.167 1.00 78.38 120 THR A C 1
ATOM 925 O O . THR A 1 120 ? 14.317 -0.336 -22.999 1.00 78.38 120 THR A O 1
ATOM 928 N N . ASP A 1 121 ? 15.585 -0.030 -21.168 1.00 86.88 121 ASP A N 1
ATOM 929 C CA . ASP A 1 121 ? 15.937 -1.436 -20.986 1.00 86.88 121 ASP A CA 1
ATOM 930 C C . ASP A 1 121 ? 14.830 -2.191 -20.237 1.00 86.88 121 ASP A C 1
ATOM 932 O O . ASP A 1 121 ? 14.747 -2.194 -19.006 1.00 86.88 121 ASP A O 1
ATOM 936 N N . VAL A 1 122 ? 13.984 -2.872 -21.012 1.00 86.69 122 VAL A N 1
ATOM 937 C CA . VAL A 1 122 ? 12.891 -3.721 -20.516 1.00 86.69 122 VAL A CA 1
ATOM 938 C C . VAL A 1 122 ? 13.390 -4.785 -19.537 1.00 86.69 122 VAL A C 1
ATOM 940 O O . VAL A 1 122 ? 12.720 -5.055 -18.540 1.00 86.69 122 VAL A O 1
ATOM 943 N N . SER A 1 123 ? 14.553 -5.386 -19.799 1.00 87.19 123 SER A N 1
ATOM 944 C CA . SER A 1 123 ? 15.063 -6.494 -18.992 1.00 87.19 123 SER A CA 1
ATOM 945 C C . SER A 1 123 ? 15.531 -6.006 -17.628 1.00 87.19 123 SER A C 1
ATOM 947 O O . SER A 1 123 ? 15.231 -6.642 -16.619 1.00 87.19 123 SER A O 1
ATOM 949 N N . ALA A 1 124 ? 16.215 -4.861 -17.578 1.00 88.00 124 ALA A N 1
ATOM 950 C CA . ALA A 1 124 ? 16.620 -4.244 -16.317 1.00 88.00 124 ALA A CA 1
ATOM 951 C C . ALA A 1 124 ? 15.402 -3.867 -15.456 1.00 88.00 124 ALA A C 1
ATOM 953 O O . ALA A 1 124 ? 15.367 -4.171 -14.263 1.00 88.00 124 ALA A O 1
ATOM 954 N N . LEU A 1 125 ? 14.370 -3.280 -16.072 1.00 88.31 125 LEU A N 1
ATOM 955 C CA . LEU A 1 125 ? 13.130 -2.905 -15.385 1.00 88.31 125 LEU A CA 1
ATOM 956 C C . LEU A 1 125 ? 12.356 -4.125 -14.871 1.00 88.31 125 LEU A C 1
ATOM 958 O O . LEU A 1 125 ? 11.902 -4.144 -13.727 1.00 88.31 125 LEU A O 1
ATOM 962 N N . ALA A 1 126 ? 12.239 -5.175 -15.687 1.00 86.38 126 ALA A N 1
ATOM 963 C CA . ALA A 1 126 ? 11.615 -6.425 -15.266 1.00 86.38 126 ALA A CA 1
ATOM 964 C C . ALA A 1 126 ? 12.401 -7.081 -14.122 1.00 86.38 126 ALA A C 1
ATOM 966 O O . ALA A 1 126 ? 11.805 -7.559 -13.158 1.00 86.38 126 ALA A O 1
ATOM 967 N N . HIS A 1 127 ? 13.734 -7.071 -14.193 1.00 89.06 127 HIS A N 1
ATOM 968 C CA . HIS A 1 127 ? 14.585 -7.611 -13.138 1.00 89.06 127 HIS A CA 1
ATOM 969 C C . HIS A 1 127 ? 14.383 -6.866 -11.814 1.00 89.06 127 HIS A C 1
ATOM 971 O O . HIS A 1 127 ? 14.203 -7.499 -10.778 1.00 89.06 127 HIS A O 1
ATOM 977 N N . GLN A 1 128 ? 14.314 -5.535 -11.849 1.00 89.31 128 GLN A N 1
ATOM 978 C CA . GLN A 1 128 ? 14.047 -4.709 -10.672 1.00 89.31 128 GLN A CA 1
ATOM 979 C C . GLN A 1 128 ? 12.693 -5.032 -10.021 1.00 89.31 128 GLN A C 1
ATOM 981 O O . GLN A 1 128 ? 12.615 -5.178 -8.802 1.00 89.31 128 GLN A O 1
ATOM 986 N N . LEU A 1 129 ? 11.637 -5.200 -10.821 1.00 89.19 129 LEU A N 1
ATOM 987 C CA . LEU A 1 129 ? 10.325 -5.625 -10.323 1.00 89.19 129 LEU A CA 1
ATOM 988 C C . LEU A 1 129 ? 10.375 -7.028 -9.700 1.00 89.19 129 LEU A C 1
ATOM 990 O O . LEU A 1 129 ? 9.785 -7.260 -8.646 1.00 89.19 129 LEU A O 1
ATOM 994 N N . VAL A 1 130 ? 11.093 -7.969 -10.322 1.00 89.69 130 VAL A N 1
ATOM 995 C CA . VAL A 1 130 ? 11.281 -9.323 -9.775 1.00 89.69 130 VAL A CA 1
ATOM 996 C C . VAL A 1 130 ? 12.003 -9.276 -8.430 1.00 89.69 130 VAL A C 1
ATOM 998 O O . VAL A 1 130 ? 11.597 -9.998 -7.519 1.00 89.69 130 VAL A O 1
ATOM 1001 N N . LEU A 1 131 ? 13.020 -8.422 -8.282 1.00 90.94 131 LEU A N 1
ATOM 1002 C CA . LEU A 1 131 ? 13.740 -8.260 -7.019 1.00 90.94 131 LEU A CA 1
ATOM 1003 C C . LEU A 1 131 ? 12.798 -7.842 -5.883 1.00 90.94 131 LEU A C 1
ATOM 1005 O O . LEU A 1 131 ? 12.752 -8.516 -4.851 1.00 90.94 131 LEU A O 1
ATOM 1009 N N . ASP A 1 132 ? 11.973 -6.820 -6.113 1.00 92.56 132 ASP A N 1
ATOM 1010 C CA . ASP A 1 132 ? 10.987 -6.351 -5.133 1.00 92.56 132 ASP A CA 1
ATOM 1011 C C . ASP A 1 132 ? 9.948 -7.440 -4.784 1.00 92.56 132 ASP A C 1
ATOM 1013 O O . ASP A 1 132 ? 9.573 -7.594 -3.622 1.00 92.56 132 ASP A O 1
ATOM 1017 N N . LEU A 1 133 ? 9.490 -8.218 -5.773 1.00 89.81 133 LEU A N 1
ATOM 1018 C CA . LEU A 1 133 ? 8.461 -9.257 -5.599 1.00 89.81 133 LEU A CA 1
ATOM 1019 C C . LEU A 1 133 ? 8.981 -10.555 -4.958 1.00 89.81 133 LEU A C 1
ATOM 1021 O O . LEU A 1 133 ? 8.186 -11.337 -4.435 1.00 89.81 133 LEU A O 1
ATOM 1025 N N . GLN A 1 134 ? 10.281 -10.851 -5.056 1.00 88.69 134 GLN A N 1
ATOM 1026 C CA . GLN A 1 134 ? 10.845 -12.145 -4.636 1.00 88.69 134 GLN A CA 1
ATOM 1027 C C . GLN A 1 134 ? 11.852 -12.061 -3.494 1.00 88.69 134 GLN A C 1
ATOM 1029 O O . GLN A 1 134 ? 12.019 -13.047 -2.778 1.00 88.69 134 GLN A O 1
ATOM 1034 N N . TYR A 1 135 ? 12.522 -10.927 -3.311 1.00 90.81 135 TYR A N 1
ATOM 1035 C CA . TYR A 1 135 ? 13.629 -10.811 -2.359 1.00 90.81 135 TYR A CA 1
ATOM 1036 C C . TYR A 1 135 ? 13.375 -9.720 -1.324 1.00 90.81 135 TYR A C 1
ATOM 1038 O O . TYR A 1 135 ? 13.644 -9.942 -0.145 1.00 90.81 135 TYR A O 1
ATOM 1046 N N . GLY A 1 136 ? 12.780 -8.603 -1.737 1.00 92.06 136 GLY A N 1
ATOM 1047 C CA . GLY A 1 136 ? 12.327 -7.556 -0.831 1.00 92.06 136 GLY A CA 1
ATOM 1048 C C . GLY A 1 136 ? 12.553 -6.150 -1.372 1.00 92.06 136 GLY A C 1
ATOM 1049 O O . GLY A 1 136 ? 13.206 -5.953 -2.395 1.00 92.06 136 GLY A O 1
ATOM 1050 N N . MET A 1 137 ? 11.984 -5.173 -0.676 1.00 93.38 137 MET A N 1
ATOM 1051 C CA . MET A 1 137 ? 12.011 -3.754 -1.030 1.00 93.38 137 MET A CA 1
ATOM 1052 C C . MET A 1 137 ? 12.846 -2.950 -0.034 1.00 93.38 137 MET A C 1
ATOM 1054 O O . MET A 1 137 ? 12.896 -3.283 1.148 1.00 93.38 137 MET A O 1
ATOM 1058 N N . ASP A 1 138 ? 13.450 -1.856 -0.500 1.00 90.00 138 ASP A N 1
ATOM 1059 C CA . ASP A 1 138 ? 14.008 -0.774 0.329 1.00 90.00 138 ASP A CA 1
ATOM 1060 C C . ASP A 1 138 ? 14.974 -1.250 1.433 1.00 90.00 138 ASP A C 1
ATOM 1062 O O . ASP A 1 138 ? 14.918 -0.800 2.575 1.00 90.00 138 ASP A O 1
ATOM 1066 N N . ASN A 1 139 ? 15.874 -2.178 1.082 1.00 90.75 139 ASN A N 1
ATOM 1067 C CA . ASN A 1 139 ? 16.833 -2.826 1.993 1.00 90.75 139 ASN A CA 1
ATOM 1068 C C . ASN A 1 139 ? 16.185 -3.648 3.123 1.00 90.75 139 ASN A C 1
ATOM 1070 O O . ASN A 1 139 ? 16.781 -3.859 4.179 1.00 90.75 139 ASN A O 1
ATOM 1074 N N . THR A 1 140 ? 14.971 -4.142 2.896 1.00 94.50 140 THR A N 1
ATOM 1075 C CA . THR A 1 140 ? 14.260 -5.059 3.790 1.00 94.50 140 THR A CA 1
ATOM 1076 C C . THR A 1 140 ? 14.018 -6.401 3.101 1.00 94.50 140 THR A C 1
ATOM 1078 O O . THR A 1 140 ? 14.186 -6.541 1.893 1.00 94.50 140 THR A O 1
ATOM 1081 N N . THR A 1 141 ? 13.569 -7.396 3.866 1.00 94.75 141 THR A N 1
ATOM 1082 C CA . THR A 1 141 ? 13.062 -8.672 3.330 1.00 94.75 141 THR A CA 1
ATOM 1083 C C . THR A 1 141 ? 11.563 -8.625 3.010 1.00 94.75 141 THR A C 1
ATOM 1085 O O . THR A 1 141 ? 10.962 -9.653 2.696 1.00 94.75 141 THR A O 1
ATOM 1088 N N . ILE A 1 142 ? 10.933 -7.448 3.115 1.00 96.12 142 ILE A N 1
ATOM 1089 C CA . ILE A 1 142 ? 9.503 -7.267 2.869 1.00 96.12 142 ILE A CA 1
ATOM 1090 C C . ILE A 1 142 ? 9.273 -7.233 1.361 1.00 96.12 142 ILE A C 1
ATOM 1092 O O . ILE A 1 142 ? 9.750 -6.335 0.670 1.00 96.12 142 ILE A O 1
ATOM 1096 N N . GLN A 1 143 ? 8.541 -8.223 0.860 1.00 94.06 143 GLN A N 1
ATOM 1097 C CA . GLN A 1 143 ? 8.264 -8.402 -0.562 1.00 94.06 143 GLN A CA 1
ATOM 1098 C C . GLN A 1 143 ? 7.042 -7.600 -1.008 1.00 94.06 143 GLN A C 1
ATOM 1100 O O . GLN A 1 143 ? 6.042 -7.502 -0.290 1.00 94.06 143 GLN A O 1
ATOM 1105 N N . ALA A 1 144 ? 7.108 -7.068 -2.227 1.00 92.00 144 ALA A N 1
ATOM 1106 C CA . ALA A 1 144 ? 5.938 -6.522 -2.8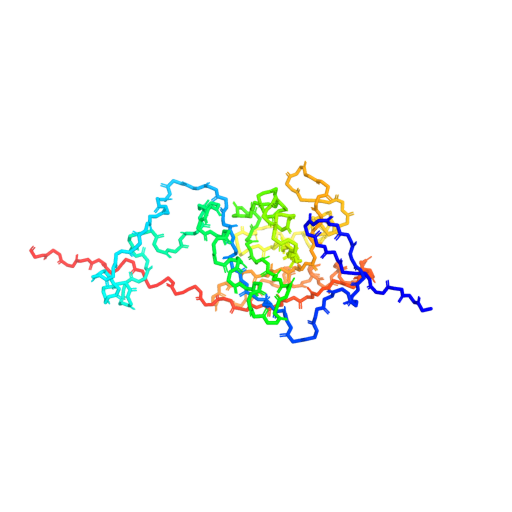98 1.00 92.00 144 ALA A CA 1
ATOM 1107 C C . ALA A 1 144 ? 4.944 -7.644 -3.216 1.00 92.00 144 ALA A C 1
ATOM 1109 O O . ALA A 1 144 ? 5.314 -8.804 -3.400 1.00 92.00 144 ALA A O 1
ATOM 1110 N N . SER A 1 145 ? 3.669 -7.289 -3.299 1.00 90.25 145 SER A N 1
ATOM 1111 C CA . SER A 1 145 ? 2.572 -8.219 -3.608 1.00 90.25 145 SER A CA 1
ATOM 1112 C C . SER A 1 145 ? 1.834 -7.834 -4.890 1.00 90.25 145 SER A C 1
ATOM 1114 O O . SER A 1 145 ? 1.154 -8.659 -5.500 1.00 90.25 145 SER A O 1
ATOM 1116 N N . VAL A 1 146 ? 1.961 -6.566 -5.284 1.00 88.00 146 VAL A N 1
ATOM 1117 C CA . VAL A 1 146 ? 1.253 -5.951 -6.406 1.00 88.00 146 VAL A CA 1
ATOM 1118 C C . VAL A 1 146 ? 2.240 -5.134 -7.225 1.00 88.00 146 VAL A C 1
ATOM 1120 O O . VAL A 1 146 ? 3.116 -4.474 -6.669 1.00 88.00 146 VAL A O 1
ATOM 1123 N N . ILE A 1 147 ? 2.082 -5.154 -8.546 1.00 86.06 147 ILE A N 1
ATOM 1124 C CA . ILE A 1 147 ? 2.735 -4.184 -9.425 1.00 86.06 147 ILE A CA 1
ATOM 1125 C C . ILE A 1 147 ? 1.728 -3.065 -9.691 1.00 86.06 147 ILE A C 1
ATOM 1127 O O . ILE A 1 147 ? 0.658 -3.319 -10.247 1.00 86.06 147 ILE A O 1
ATOM 1131 N N . TYR A 1 148 ? 2.071 -1.849 -9.285 1.00 81.19 148 TYR A N 1
ATOM 1132 C CA . TYR A 1 148 ? 1.301 -0.636 -9.515 1.00 81.19 148 TYR A CA 1
ATOM 1133 C C . TYR A 1 148 ? 2.008 0.235 -10.560 1.00 81.19 148 TYR A C 1
ATOM 1135 O O . TYR A 1 148 ? 3.223 0.414 -10.519 1.00 81.19 148 TYR A O 1
ATOM 1143 N N . GLN A 1 149 ? 1.253 0.785 -11.509 1.00 74.19 149 GLN A N 1
ATOM 1144 C CA . GLN A 1 149 ? 1.784 1.685 -12.530 1.00 74.19 149 GLN A CA 1
ATOM 1145 C C . GLN A 1 149 ? 1.124 3.056 -12.401 1.00 74.19 149 GLN A C 1
ATOM 1147 O O . GLN A 1 149 ? -0.075 3.197 -12.635 1.00 74.19 149 GLN A O 1
ATOM 1152 N N . ARG A 1 150 ? 1.916 4.086 -12.099 1.00 67.50 150 ARG A N 1
ATOM 1153 C CA . ARG A 1 150 ? 1.450 5.474 -12.087 1.00 67.50 150 ARG A CA 1
ATOM 1154 C C . ARG A 1 150 ? 1.549 6.059 -13.495 1.00 67.50 150 ARG A C 1
ATOM 1156 O O . ARG A 1 150 ? 2.580 6.604 -13.864 1.00 67.50 150 ARG A O 1
ATOM 1163 N N . THR A 1 151 ? 0.480 5.948 -14.279 1.00 59.50 151 THR A N 1
ATOM 1164 C CA . THR A 1 151 ? 0.413 6.587 -15.605 1.00 59.50 151 THR A CA 1
ATOM 1165 C C . THR A 1 151 ? -0.155 8.000 -15.505 1.00 59.50 151 THR A C 1
ATOM 1167 O O . THR A 1 151 ? -1.266 8.182 -15.005 1.00 59.50 151 THR A O 1
ATOM 1170 N N . SER A 1 152 ? 0.549 8.984 -16.052 1.00 55.94 152 SER A N 1
ATOM 1171 C CA . SER A 1 152 ? -0.011 10.275 -16.460 1.00 55.94 152 SER A CA 1
ATOM 1172 C C . SER A 1 152 ? -1.058 10.080 -17.569 1.00 55.94 152 SER A C 1
ATOM 1174 O O . SER A 1 152 ? -1.197 8.999 -18.134 1.00 55.94 152 SER A O 1
ATOM 1176 N N . LEU A 1 153 ? -1.807 11.132 -17.923 1.00 52.88 153 LEU A N 1
ATOM 1177 C CA . LEU A 1 153 ? -2.786 11.109 -19.029 1.00 52.88 153 LEU A CA 1
ATOM 1178 C C . LEU A 1 153 ? -2.165 10.804 -20.415 1.00 52.88 153 LEU A C 1
ATOM 1180 O O . LEU A 1 153 ? -2.891 10.727 -21.407 1.00 52.88 153 LEU A O 1
ATOM 1184 N N . SER A 1 154 ? -0.840 10.653 -20.498 1.00 55.38 154 SER A N 1
ATOM 1185 C CA . SER A 1 154 ? -0.125 10.230 -21.699 1.00 55.38 154 SER A CA 1
ATOM 1186 C C . SER A 1 154 ? -0.262 8.710 -21.925 1.00 55.38 154 SER A C 1
ATOM 1188 O O . SER A 1 154 ? -0.560 7.961 -20.990 1.00 55.38 154 SER A O 1
ATOM 1190 N N . PRO A 1 155 ? -0.113 8.212 -23.168 1.00 60.97 155 PRO A N 1
ATOM 1191 C CA . PRO A 1 155 ? -0.167 6.778 -23.414 1.00 60.97 155 PRO A CA 1
ATOM 1192 C C . PRO A 1 155 ? 0.911 6.065 -22.592 1.00 60.97 155 PRO A C 1
ATOM 1194 O O . PRO A 1 155 ? 2.081 6.434 -22.650 1.00 60.97 155 PRO A O 1
ATOM 1197 N N . ALA A 1 156 ? 0.494 5.041 -21.837 1.00 63.78 156 ALA A N 1
ATOM 1198 C CA . ALA A 1 156 ? 1.370 4.243 -20.987 1.00 63.78 156 ALA A CA 1
ATOM 1199 C C . ALA A 1 156 ? 2.642 3.839 -21.746 1.00 63.78 156 ALA A C 1
ATOM 1201 O O . ALA A 1 156 ? 2.557 3.288 -22.847 1.00 63.78 156 ALA A O 1
ATOM 1202 N N . ASN A 1 157 ? 3.809 4.107 -21.153 1.00 72.62 157 ASN A N 1
ATOM 1203 C CA . ASN A 1 157 ? 5.094 3.824 -21.781 1.00 72.62 157 ASN A CA 1
ATOM 1204 C C . ASN A 1 157 ? 5.163 2.330 -22.186 1.00 72.62 157 ASN A C 1
ATOM 1206 O O . ASN A 1 157 ? 5.078 1.453 -21.318 1.00 72.62 157 ASN A O 1
ATOM 1210 N N . PRO A 1 158 ? 5.309 2.005 -23.487 1.00 78.81 158 PRO A N 1
ATOM 1211 C CA . PRO A 1 158 ? 5.266 0.624 -23.964 1.00 78.81 158 PRO A CA 1
ATOM 1212 C C . PRO A 1 158 ? 6.399 -0.230 -23.387 1.00 78.81 158 PRO A C 1
ATOM 1214 O O . PRO A 1 158 ? 6.233 -1.439 -23.230 1.00 78.81 158 PRO A O 1
ATOM 1217 N N . THR A 1 159 ? 7.530 0.381 -23.033 1.00 81.31 159 THR A N 1
ATOM 1218 C CA . THR A 1 159 ? 8.650 -0.290 -22.361 1.00 81.31 159 THR A CA 1
ATOM 1219 C C . THR A 1 159 ? 8.237 -0.790 -20.978 1.00 81.31 159 THR A C 1
ATOM 1221 O O . THR A 1 159 ? 8.517 -1.939 -20.641 1.00 81.31 159 THR A O 1
ATOM 1224 N N . ILE A 1 160 ? 7.499 0.022 -20.211 1.00 78.88 160 ILE A N 1
ATOM 1225 C CA . ILE A 1 160 ? 6.985 -0.353 -18.884 1.00 78.88 160 ILE A CA 1
ATOM 1226 C C . ILE A 1 160 ? 6.007 -1.524 -19.010 1.00 78.88 160 ILE A C 1
ATOM 1228 O O . ILE A 1 160 ? 6.146 -2.522 -18.306 1.00 78.88 160 ILE A O 1
ATOM 1232 N N . LEU A 1 161 ? 5.064 -1.456 -19.956 1.00 79.19 161 LEU A N 1
ATOM 1233 C CA . LEU A 1 161 ? 4.100 -2.540 -20.176 1.00 79.19 161 LEU A CA 1
ATOM 1234 C C . LEU A 1 161 ? 4.786 -3.857 -20.566 1.00 79.19 161 LEU A C 1
ATOM 1236 O O . LEU A 1 161 ? 4.400 -4.922 -20.084 1.00 79.19 161 LEU A O 1
ATOM 1240 N N . ARG A 1 162 ? 5.830 -3.793 -21.402 1.00 83.88 162 ARG A N 1
ATOM 1241 C CA . ARG A 1 162 ? 6.640 -4.969 -21.757 1.00 83.88 162 ARG A CA 1
ATOM 1242 C C . ARG A 1 162 ? 7.397 -5.527 -20.555 1.00 83.88 162 ARG A C 1
ATOM 1244 O O . ARG A 1 162 ? 7.445 -6.745 -20.407 1.00 83.88 162 ARG A O 1
ATOM 1251 N N . ALA A 1 163 ? 7.937 -4.669 -19.690 1.00 82.62 163 ALA A N 1
ATOM 1252 C CA . ALA A 1 163 ? 8.639 -5.104 -18.486 1.00 82.62 163 ALA A CA 1
ATOM 1253 C C . ALA A 1 163 ? 7.685 -5.845 -17.538 1.00 82.62 163 ALA A C 1
ATOM 1255 O O . ALA A 1 163 ? 7.985 -6.957 -17.113 1.00 82.62 163 ALA A O 1
ATOM 1256 N N . ILE A 1 164 ? 6.492 -5.292 -17.295 1.00 81.00 164 ILE A N 1
ATOM 1257 C CA . ILE A 1 164 ? 5.443 -5.936 -16.488 1.00 81.00 164 ILE A CA 1
ATOM 1258 C C . ILE A 1 164 ? 5.039 -7.288 -17.097 1.00 81.00 164 ILE A C 1
ATOM 1260 O O . ILE A 1 164 ? 4.970 -8.294 -16.389 1.00 81.00 164 ILE A O 1
ATOM 1264 N N . ALA A 1 165 ? 4.834 -7.348 -18.416 1.00 81.62 165 ALA A N 1
ATOM 1265 C CA . ALA A 1 165 ? 4.523 -8.600 -19.104 1.00 81.62 165 ALA A CA 1
ATOM 1266 C C . ALA A 1 165 ? 5.640 -9.650 -18.929 1.00 81.62 165 ALA A C 1
ATOM 1268 O O . ALA A 1 165 ? 5.357 -10.818 -18.652 1.00 81.62 165 ALA A O 1
ATOM 1269 N N . GLN A 1 166 ? 6.910 -9.243 -19.017 1.00 84.56 166 GLN A N 1
ATOM 1270 C CA . GLN A 1 166 ? 8.051 -10.132 -18.793 1.00 84.56 166 GLN A CA 1
ATOM 1271 C C . GLN A 1 166 ? 8.090 -10.663 -17.351 1.00 84.56 166 GLN A C 1
ATOM 1273 O O . GLN A 1 166 ? 8.316 -11.861 -17.150 1.00 84.56 166 GLN A O 1
ATOM 1278 N N . VAL A 1 167 ? 7.798 -9.829 -16.348 1.00 80.94 167 VAL A N 1
ATOM 1279 C CA . VAL A 1 167 ? 7.687 -10.273 -14.946 1.00 80.94 167 VAL A CA 1
ATOM 1280 C C . VAL A 1 167 ? 6.638 -11.375 -14.806 1.00 80.94 167 VAL A C 1
ATOM 1282 O O . VAL A 1 167 ? 6.929 -12.393 -14.184 1.00 80.94 167 VAL A O 1
ATOM 1285 N N . HIS A 1 168 ? 5.470 -11.241 -15.442 1.00 73.50 168 HIS A N 1
ATOM 1286 C CA . HIS A 1 168 ? 4.427 -12.276 -15.401 1.00 73.50 168 HIS A CA 1
ATOM 1287 C C . HIS A 1 168 ? 4.870 -13.613 -15.995 1.00 73.50 168 HIS A C 1
ATOM 1289 O O . HIS A 1 168 ? 4.537 -14.667 -15.457 1.00 73.50 168 HIS A O 1
ATOM 1295 N N . THR A 1 169 ? 5.648 -13.591 -17.080 1.00 73.88 169 THR A N 1
ATOM 1296 C CA . THR A 1 169 ? 6.179 -14.833 -17.670 1.00 73.88 169 THR A CA 1
ATOM 1297 C C . THR A 1 169 ? 7.235 -15.502 -16.789 1.00 73.88 169 THR A C 1
ATOM 1299 O O . THR A 1 169 ? 7.340 -16.729 -16.770 1.00 73.88 169 THR A O 1
ATOM 1302 N N . THR A 1 170 ? 7.995 -14.706 -16.033 1.00 70.38 170 THR A N 1
ATOM 1303 C CA . THR A 1 170 ? 9.151 -15.176 -15.256 1.00 70.38 170 THR A CA 1
ATOM 1304 C C . THR A 1 170 ? 8.772 -15.539 -13.813 1.00 70.38 170 THR A C 1
ATOM 1306 O O . THR A 1 170 ? 9.388 -16.413 -13.204 1.00 70.38 170 THR A O 1
ATOM 1309 N N . ASN A 1 171 ? 7.737 -14.907 -13.254 1.00 67.81 171 ASN A N 1
ATOM 1310 C CA . ASN A 1 171 ? 7.323 -15.045 -11.860 1.00 67.81 171 ASN A CA 1
ATOM 1311 C C . ASN A 1 171 ? 5.931 -15.694 -11.768 1.00 67.81 171 ASN A C 1
ATOM 1313 O O . ASN A 1 171 ? 4.910 -15.020 -11.845 1.00 67.81 171 ASN A O 1
ATOM 1317 N N . LYS A 1 172 ? 5.895 -17.022 -11.586 1.00 58.94 172 LYS A N 1
ATOM 1318 C CA . LYS A 1 172 ? 4.657 -17.831 -11.518 1.00 58.94 172 LYS A CA 1
ATOM 1319 C C . LYS A 1 172 ? 3.922 -17.775 -10.169 1.00 58.94 172 LYS A C 1
ATOM 1321 O O . LYS A 1 172 ? 2.951 -18.505 -9.986 1.00 58.94 172 LYS A O 1
ATOM 1326 N N . ARG A 1 173 ? 4.392 -16.981 -9.199 1.00 56.38 173 ARG A N 1
ATOM 1327 C CA . ARG A 1 173 ? 3.655 -16.769 -7.941 1.00 56.38 173 ARG A CA 1
ATOM 1328 C C . ARG A 1 173 ? 2.462 -15.850 -8.204 1.00 56.38 173 ARG A C 1
ATOM 1330 O O . ARG A 1 173 ? 2.556 -14.955 -9.038 1.00 56.38 173 ARG A O 1
ATOM 1337 N N . THR A 1 174 ? 1.350 -16.102 -7.516 1.00 50.81 174 THR A N 1
ATOM 1338 C CA . THR A 1 174 ? 0.068 -15.401 -7.663 1.00 50.81 174 THR A CA 1
ATOM 1339 C C . THR A 1 174 ? 0.192 -13.940 -7.223 1.00 50.81 174 THR A C 1
ATOM 1341 O O . THR A 1 174 ? -0.162 -13.576 -6.108 1.00 50.81 174 THR A O 1
ATOM 1344 N N . HIS A 1 175 ? 0.746 -13.095 -8.090 1.00 56.22 175 HIS A N 1
ATOM 1345 C CA . HIS A 1 175 ? 0.808 -11.652 -7.883 1.00 56.22 175 HIS A CA 1
ATOM 1346 C C . HIS A 1 175 ? -0.439 -11.021 -8.481 1.00 56.22 175 HIS A C 1
ATOM 1348 O O . HIS A 1 175 ? -0.781 -11.275 -9.640 1.00 56.22 175 HIS A O 1
ATOM 1354 N N . ILE A 1 176 ? -1.130 -10.204 -7.692 1.00 52.12 176 ILE A N 1
ATOM 1355 C CA . ILE A 1 176 ? -2.284 -9.456 -8.181 1.00 52.12 176 ILE A CA 1
ATOM 1356 C C . ILE A 1 176 ? -1.725 -8.304 -9.016 1.00 52.12 176 ILE A C 1
ATOM 1358 O O . ILE A 1 176 ? -1.101 -7.389 -8.483 1.00 52.12 176 ILE A O 1
ATOM 1362 N N . LEU A 1 177 ? -1.916 -8.350 -10.336 1.00 48.25 177 LEU A N 1
ATOM 1363 C CA . LEU A 1 177 ? -1.667 -7.182 -11.172 1.00 48.25 177 LEU A CA 1
ATOM 1364 C C . LEU A 1 177 ? -2.833 -6.220 -10.994 1.00 48.25 177 LEU A C 1
ATOM 1366 O O . LEU A 1 177 ? -3.960 -6.523 -11.388 1.00 48.25 177 LEU A O 1
ATOM 1370 N N . LEU A 1 178 ? -2.551 -5.052 -10.432 1.00 49.94 178 LEU A N 1
ATOM 1371 C CA . LEU A 1 178 ? -3.531 -3.993 -10.289 1.00 49.94 178 LEU A CA 1
ATOM 1372 C C . LEU A 1 178 ? -3.111 -2.818 -11.179 1.00 49.94 178 LEU A C 1
ATOM 1374 O O . LEU A 1 178 ? -2.440 -1.879 -10.757 1.00 49.94 178 LEU A O 1
ATOM 1378 N N . LEU A 1 179 ? -3.492 -2.895 -12.454 1.00 47.81 179 LEU A N 1
ATOM 1379 C CA . LEU A 1 179 ? -3.350 -1.784 -13.393 1.00 47.81 179 LEU A CA 1
ATOM 1380 C C . LEU A 1 179 ? -4.445 -0.753 -13.101 1.00 47.81 179 LEU A C 1
ATOM 1382 O O . LEU A 1 179 ? -5.547 -0.845 -13.641 1.00 47.81 179 LEU A O 1
ATOM 1386 N N . LEU A 1 180 ? -4.152 0.230 -12.249 1.00 44.72 180 LEU A N 1
ATOM 1387 C CA . LEU A 1 180 ? -5.022 1.389 -12.049 1.00 44.72 180 LEU A CA 1
ATOM 1388 C C . LEU A 1 180 ? -4.422 2.642 -12.683 1.00 44.72 180 LEU A C 1
ATOM 1390 O O . LEU A 1 180 ? -3.316 3.057 -12.358 1.00 44.72 180 LEU A O 1
ATOM 1394 N N . ARG A 1 181 ? -5.191 3.264 -13.584 1.00 39.97 181 ARG A N 1
ATOM 1395 C CA . ARG A 1 181 ? -4.879 4.581 -14.148 1.00 39.97 181 ARG A CA 1
ATOM 1396 C C . ARG A 1 181 ? -5.299 5.656 -13.154 1.00 39.97 181 ARG A C 1
ATOM 1398 O O . ARG A 1 181 ? -6.491 5.849 -12.928 1.00 39.97 181 ARG A O 1
ATOM 1405 N N . LEU A 1 182 ? -4.330 6.369 -12.594 1.00 38.31 182 LEU A N 1
ATOM 1406 C CA . LEU A 1 182 ? -4.581 7.475 -11.676 1.00 38.31 182 LEU A CA 1
ATOM 1407 C C . LEU A 1 182 ? -4.603 8.793 -12.466 1.00 38.31 182 LEU A C 1
ATOM 1409 O O . LEU A 1 182 ? -3.595 9.202 -13.038 1.00 38.31 182 LEU A O 1
ATOM 1413 N N . GLN A 1 183 ? -5.753 9.473 -12.515 1.00 35.12 183 GLN A N 1
ATOM 1414 C CA . GLN A 1 183 ? -5.831 10.845 -13.022 1.00 35.12 183 GLN A CA 1
ATOM 1415 C C . GLN A 1 183 ? -5.164 11.779 -12.009 1.00 35.12 183 GLN A C 1
ATOM 1417 O O . GLN A 1 183 ? -5.795 12.231 -11.057 1.00 35.12 183 GLN A O 1
ATOM 1422 N N . ILE A 1 184 ? -3.883 12.088 -12.206 1.00 37.62 184 ILE A N 1
ATOM 1423 C CA . ILE A 1 184 ? -3.273 13.218 -11.507 1.00 37.62 184 ILE A CA 1
ATOM 1424 C C . ILE A 1 184 ? -3.768 14.478 -12.216 1.00 37.62 184 ILE A C 1
ATOM 1426 O O . ILE A 1 184 ? -3.254 14.866 -13.265 1.00 37.62 184 ILE A O 1
ATOM 1430 N N . ALA A 1 185 ? -4.801 15.108 -11.661 1.00 30.66 185 ALA A N 1
ATOM 1431 C CA . ALA A 1 185 ? -5.201 16.448 -12.055 1.00 30.66 185 ALA A CA 1
ATOM 1432 C C . ALA A 1 185 ? -4.129 17.442 -11.577 1.00 30.66 185 ALA A C 1
ATOM 1434 O O . ALA A 1 185 ? -4.297 18.119 -10.570 1.00 30.66 185 ALA A O 1
ATOM 1435 N N . GLN A 1 186 ? -3.020 17.558 -12.308 1.00 35.62 186 GLN A N 1
ATOM 1436 C CA . GLN A 1 186 ? -2.214 18.775 -12.258 1.00 35.62 186 GLN A CA 1
ATOM 1437 C C . GLN A 1 186 ? -2.993 19.865 -13.002 1.00 35.62 186 GLN A C 1
ATOM 1439 O O . GLN A 1 186 ? -2.714 20.180 -14.158 1.00 35.62 186 GLN A O 1
ATOM 1444 N N . ARG A 1 187 ? -4.021 20.436 -12.363 1.00 35.00 187 ARG A N 1
ATOM 1445 C CA . ARG A 1 187 ? -4.463 21.775 -12.755 1.00 35.00 187 ARG A CA 1
ATOM 1446 C C . ARG A 1 187 ? -3.400 22.721 -12.233 1.00 35.00 187 ARG A C 1
ATOM 1448 O O . ARG A 1 187 ? -3.239 22.884 -11.029 1.00 35.00 187 ARG A O 1
ATOM 1455 N N . GLY A 1 188 ? -2.610 23.212 -13.179 1.00 33.12 188 GLY A N 1
ATOM 1456 C CA . GLY A 1 188 ? -1.448 24.031 -12.929 1.00 33.12 188 GLY A CA 1
ATOM 1457 C C . GLY A 1 188 ? -1.750 25.239 -12.059 1.00 33.12 188 GLY A C 1
ATOM 1458 O O . GLY A 1 188 ? -2.891 25.686 -11.932 1.00 33.12 188 GLY A O 1
ATOM 1459 N N . ALA A 1 189 ? -0.661 25.775 -11.521 1.00 35.03 189 ALA A N 1
ATOM 1460 C CA . ALA A 1 189 ? -0.523 27.171 -11.170 1.00 35.03 189 ALA A CA 1
ATOM 1461 C C . ALA A 1 189 ? -1.221 28.045 -12.226 1.00 35.03 189 ALA A C 1
ATOM 1463 O O . ALA A 1 189 ? -0.652 28.379 -13.264 1.00 35.03 189 ALA A O 1
ATOM 1464 N N . LEU A 1 190 ? -2.479 28.398 -11.974 1.00 35.19 190 LEU A N 1
ATOM 1465 C CA . LEU A 1 190 ? -3.090 29.543 -12.610 1.00 35.19 190 LEU A CA 1
ATOM 1466 C C . LEU A 1 190 ? -2.366 30.734 -12.004 1.00 35.19 190 LEU A C 1
ATOM 1468 O O . LEU A 1 190 ? -2.571 31.084 -10.842 1.00 35.19 190 LEU A O 1
ATOM 1472 N N . SER A 1 191 ? -1.457 31.295 -12.799 1.00 37.62 191 SER A N 1
ATOM 1473 C CA . SER A 1 191 ? -0.904 32.619 -12.587 1.00 37.62 191 SER A CA 1
ATOM 1474 C C . SER A 1 191 ? -2.037 33.533 -12.132 1.00 37.62 191 SER A C 1
ATOM 1476 O O . SER A 1 191 ? -2.979 33.778 -12.892 1.00 37.62 191 SER A O 1
ATOM 1478 N N . ARG A 1 192 ? -1.966 34.033 -10.898 1.00 38.97 192 ARG A N 1
ATOM 1479 C CA . ARG A 1 192 ? -2.760 35.203 -10.536 1.00 38.97 192 ARG A CA 1
ATOM 1480 C C . ARG A 1 192 ? -2.349 36.313 -11.510 1.00 38.97 192 ARG A C 1
ATOM 1482 O O . ARG A 1 192 ? -1.155 36.607 -11.579 1.00 38.97 192 ARG A O 1
ATOM 1489 N N . PRO A 1 193 ? -3.265 36.924 -12.279 1.00 43.12 193 PRO A N 1
ATOM 1490 C CA . PRO A 1 193 ? -2.948 38.210 -12.859 1.00 43.12 193 PRO A CA 1
ATOM 1491 C C . PRO A 1 193 ? -2.827 39.179 -11.684 1.00 43.12 193 PRO A C 1
ATOM 1493 O O . PRO A 1 193 ? -3.739 39.269 -10.859 1.00 43.12 193 PRO A O 1
ATOM 1496 N N . ASN A 1 194 ? -1.677 39.844 -11.587 1.00 43.12 194 ASN A N 1
ATOM 1497 C CA . ASN A 1 194 ? -1.473 40.952 -10.664 1.00 43.12 194 ASN A CA 1
ATOM 1498 C C . ASN A 1 194 ? -2.670 41.910 -10.760 1.00 43.12 194 ASN A C 1
ATOM 1500 O O . ASN A 1 194 ? -2.989 42.403 -11.845 1.00 43.12 194 ASN A O 1
ATOM 1504 N N . LYS A 1 195 ? -3.314 42.152 -9.623 1.00 39.53 195 LYS A N 1
ATOM 1505 C CA . LYS A 1 195 ? -4.085 43.363 -9.368 1.00 39.53 195 LYS A CA 1
ATOM 1506 C C . LYS A 1 195 ? -3.434 44.073 -8.200 1.00 39.53 195 LYS A C 1
ATOM 1508 O O . LYS A 1 195 ? -3.075 43.357 -7.239 1.00 39.53 195 LYS A O 1
#

pLDDT: mean 79.75, std 17.2, range [30.66, 96.69]

Foldseek 3Di:
DPQQWFAFLQGTDGPVVFFVVQEAEEDALAWADDPQDPDDDDPVCVVVCVVVVPPPSNVHHHDLVVSLVVVLVSLVPRHQEYEHQDELNTDDSPSVNVSCVVNVGGYAYEYEDEPPPPDLDLQVLLVVLLCQQPQHGDPDSRHHQEYEYADEVDPDDVSRVSSVVVNVVVPVRPRDYDYDYDHPPCPDPPPDDDD

Radius of gyration: 18.3 Å; chains: 1; bounding box: 33×72×40 Å

Sequence (195 aa):
MSSDMIMTVRGAVAASAIKPGGILVHQRVLQKETTVVDMDIAAEDLMELREHPAEKGNLVLSNETRAYRELERLSLVQSNCVVDIHGRDERDVVRLKRMAEQLDLHILASTSLDDTTTSTDVSALAHQLVLDLQYGMDNTTIQASVIYQRTSLSPANPTILRAIAQVHTTNKRTHILLLLRLQIAQRGALSRPNK

Secondary structure (DSSP, 8-state):
----EEEETTEEEEGGGSPTT-EEEEE---BPP-SS---PPPGGGHHHHHH-TTGGGTT----HHHHHHHHHHHHTTT--EEEE---TTTB-HHHHHHHHHHTT-EEEEEEE--TT-----HHHHHHHHHHHHHT-STTSS----EEE----SSPPPHHHHHHHHHHHHH--S--EEE-------------PPP-